Protein AF-A0A653D6P4-F1 (afdb_monomer_lite)

Foldseek 3Di:
DVVVVVVVVVVVVVVVVVVVVVVVVVVVVVVVVVVVVVVVVVVVVVVVVVVVVVVVVVVVVVVVVVVVVVVVVVVVVVVVVVVVVVVVVVVVVVVVVVVVVVVVVVVVVVVVVVVVVVVVVVVVCVVPVDPCPPDPPVPCQADPVPRDGPDPVPPPPPDDDDDDDDDDDDDDDDDDDPDDDDDDDDD

InterPro domains:
  IPR047335 RUN and FYVE domain-containing protein 1-3 [PTHR45956] (21-152)

Sequence (187 aa):
MLTQKVIYLYRESESNRVLTEQQKREVDMQAAQVEEQAVSIEGDLKVEREWRMSLQDTMQQDREKISKLQIEISQLKTVAQKYAQLQEDYYTMKDHCLEQDHTLEELGAQLRDSKLEISDLKEEINRNRPDGAWVKDNTALECKACNKDTTVVTAARFSAIPAQTTLYLCPPRQNQCECAIIVMFFC

pLDDT: mean 80.26, std 25.05, range [28.95, 98.81]

Organism: Callosobruchus maculatus (NCBI:txid64391)

Secondary structure (DSSP, 8-state):
-HHHHHHHHHHHHHHHHHHHHHHHHHHHHHHHHHHHHHHHHHHHHHHHHHHHHHHHHHHHHHHHHHHHHHHHHHHHHHHHHHHHHHHHHHHHHHHHHHHHHHHHHHHHHHHHHHHHHHHHHHHHHHHSS-------GGG--EETTTTEE--GGGS-------S-----PPP--SSS-----------

Radius of gyration: 66.08 Å; chains: 1; bounding box: 127×31×173 Å

Structure (mmCIF, N/CA/C/O backbone):
data_AF-A0A653D6P4-F1
#
_entry.id   AF-A0A653D6P4-F1
#
loop_
_atom_site.group_PDB
_atom_site.id
_atom_site.type_symbol
_atom_site.label_atom_id
_atom_site.label_alt_id
_atom_site.label_comp_id
_atom_site.label_asym_id
_atom_site.label_entity_id
_atom_site.label_seq_id
_atom_site.pdbx_PDB_ins_code
_atom_site.Cartn_x
_atom_site.Cartn_y
_atom_site.Cartn_z
_atom_site.occupancy
_atom_site.B_iso_or_equiv
_atom_site.auth_seq_id
_atom_site.auth_comp_id
_atom_site.auth_asym_id
_atom_site.auth_atom_id
_atom_site.pdbx_PDB_model_num
ATOM 1 N N . MET A 1 1 ? -50.589 -7.578 89.959 1.00 71.31 1 MET A N 1
ATOM 2 C CA . MET A 1 1 ? -49.238 -7.092 89.584 1.00 71.31 1 MET A CA 1
ATOM 3 C C . MET A 1 1 ? -48.586 -7.931 88.485 1.00 71.31 1 MET A C 1
ATOM 5 O O . MET A 1 1 ? -48.183 -7.352 87.487 1.00 71.31 1 MET A O 1
ATOM 9 N N . LEU A 1 2 ? -48.506 -9.262 88.612 1.00 80.00 2 LEU A N 1
ATOM 10 C CA . LEU A 1 2 ? -47.856 -10.127 87.608 1.00 80.00 2 LEU A CA 1
ATOM 11 C C . LEU A 1 2 ? -48.515 -10.077 86.216 1.00 80.00 2 LEU A C 1
ATOM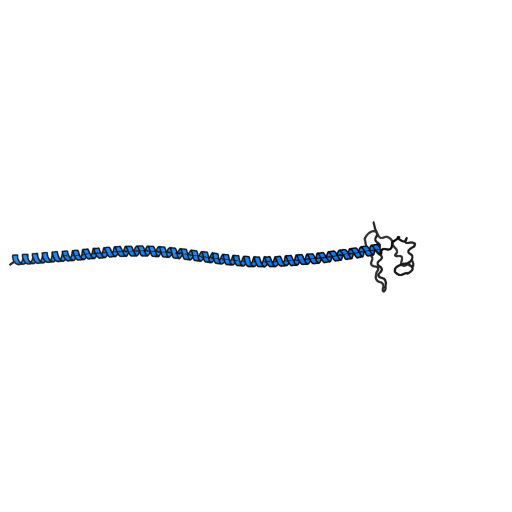 13 O O . LEU A 1 2 ? -47.820 -9.954 85.215 1.00 80.00 2 LEU A O 1
ATOM 17 N N . THR A 1 3 ? -49.847 -10.068 86.150 1.00 86.75 3 THR A N 1
ATOM 18 C CA . THR A 1 3 ? -50.612 -9.960 84.893 1.00 86.75 3 THR A CA 1
ATOM 19 C C . THR A 1 3 ? -50.333 -8.664 84.128 1.00 86.75 3 THR A C 1
ATOM 21 O O . THR A 1 3 ? -50.138 -8.693 82.918 1.00 86.75 3 THR A O 1
ATOM 24 N N . GLN A 1 4 ? -50.224 -7.532 84.829 1.00 90.81 4 GLN A N 1
ATOM 25 C CA . GLN A 1 4 ? -49.920 -6.236 84.215 1.00 90.81 4 GLN A CA 1
ATOM 26 C C . GLN A 1 4 ? -48.522 -6.214 83.575 1.00 90.81 4 GLN A C 1
ATOM 28 O O . GLN A 1 4 ? -48.345 -5.670 82.487 1.00 90.81 4 GLN A O 1
ATOM 33 N N . LYS A 1 5 ? -47.538 -6.839 84.236 1.00 93.50 5 LYS A N 1
ATOM 34 C CA . LYS A 1 5 ? -46.157 -6.927 83.744 1.00 93.50 5 LYS A CA 1
ATOM 35 C C . LYS A 1 5 ? -46.046 -7.815 82.502 1.00 93.50 5 LYS A C 1
ATOM 37 O O . LYS A 1 5 ? -45.337 -7.455 81.570 1.00 93.50 5 LYS A O 1
ATOM 42 N N . VAL A 1 6 ? -46.783 -8.926 82.459 1.00 95.00 6 VAL A N 1
ATOM 43 C CA . VAL A 1 6 ? -46.845 -9.810 81.280 1.00 95.00 6 VAL A CA 1
ATOM 44 C C . VAL A 1 6 ? -47.450 -9.087 80.073 1.00 95.00 6 VAL A C 1
ATOM 46 O O . VAL A 1 6 ? -46.897 -9.165 78.981 1.00 95.00 6 VAL A O 1
ATOM 49 N N . ILE A 1 7 ? -48.531 -8.324 80.266 1.00 94.94 7 ILE A N 1
ATOM 50 C CA . ILE A 1 7 ? -49.162 -7.541 79.188 1.00 94.94 7 ILE A CA 1
ATOM 51 C C . ILE A 1 7 ? -48.206 -6.475 78.634 1.00 94.94 7 ILE A C 1
ATOM 53 O O . ILE A 1 7 ? -48.143 -6.278 77.421 1.00 94.94 7 ILE A O 1
ATOM 57 N N . TYR A 1 8 ? -47.459 -5.796 79.509 1.00 94.56 8 TYR A N 1
ATOM 58 C CA . TYR A 1 8 ? -46.462 -4.806 79.099 1.00 94.56 8 TYR A CA 1
ATOM 59 C C . TYR A 1 8 ? -45.350 -5.437 78.249 1.00 94.56 8 TYR A C 1
ATOM 61 O O . TYR A 1 8 ? -45.121 -4.993 77.127 1.00 94.56 8 TYR A O 1
ATOM 69 N N . LEU A 1 9 ? -44.732 -6.519 78.739 1.00 96.19 9 LEU A N 1
ATOM 70 C CA . LEU A 1 9 ? -43.650 -7.211 78.029 1.00 96.19 9 LEU A CA 1
ATOM 71 C C . LEU A 1 9 ? -44.112 -7.778 76.681 1.00 96.19 9 LEU A C 1
ATOM 73 O O . LEU A 1 9 ? -43.371 -7.724 75.705 1.00 96.19 9 LEU A O 1
ATOM 77 N N . TYR A 1 10 ? -45.347 -8.281 76.605 1.00 94.75 10 TYR A N 1
ATOM 78 C CA . TYR A 1 10 ? -45.921 -8.745 75.344 1.00 94.75 10 TYR A CA 1
ATOM 79 C C . TYR A 1 10 ? -46.070 -7.602 74.329 1.00 94.75 10 TYR A C 1
ATOM 81 O O . TYR A 1 10 ? -45.672 -7.754 73.177 1.00 94.75 10 TYR A O 1
ATOM 89 N N . ARG A 1 11 ? -46.586 -6.435 74.745 1.00 95.50 11 ARG A N 1
ATOM 90 C CA . ARG A 1 11 ? -46.704 -5.261 73.858 1.00 95.50 11 ARG A CA 1
ATOM 91 C C . ARG A 1 11 ? -45.349 -4.742 73.387 1.00 95.50 11 ARG A C 1
ATOM 93 O O . ARG A 1 11 ? -45.216 -4.388 72.222 1.00 95.50 11 ARG A O 1
ATOM 100 N N . GLU A 1 12 ? -44.363 -4.700 74.276 1.00 96.00 12 GLU A N 1
ATOM 101 C CA . GLU A 1 12 ? -42.994 -4.303 73.939 1.00 96.00 12 GLU A CA 1
ATOM 102 C C . GLU A 1 12 ? -42.362 -5.283 72.941 1.00 96.00 12 GLU A C 1
ATOM 104 O O . GLU A 1 12 ? -41.802 -4.867 71.928 1.00 96.00 12 GLU A O 1
ATOM 109 N N . SER A 1 13 ? -42.534 -6.590 73.161 1.00 95.94 13 SER A N 1
ATOM 110 C CA . SER A 1 13 ? -42.063 -7.624 72.236 1.00 95.94 13 SER A CA 1
ATOM 111 C C . SER A 1 13 ? -42.734 -7.536 70.861 1.00 95.94 13 SER A C 1
ATOM 113 O O . SER A 1 13 ? -42.050 -7.684 69.850 1.00 95.94 13 SER A O 1
ATOM 115 N N . GLU A 1 14 ? -44.045 -7.292 70.805 1.00 96.81 14 GLU A N 1
ATOM 116 C CA . GLU A 1 14 ? -44.775 -7.094 69.546 1.00 96.81 14 GLU A CA 1
ATOM 117 C C . GLU A 1 14 ? -44.311 -5.824 68.817 1.00 96.81 14 GLU A C 1
ATOM 119 O O . GLU A 1 14 ? -44.080 -5.862 67.609 1.00 96.81 14 GLU A O 1
ATOM 124 N N . SER A 1 15 ? -44.085 -4.723 69.542 1.00 96.62 15 SER A N 1
ATOM 125 C CA . SER A 1 15 ? -43.538 -3.485 68.971 1.00 96.62 15 SER A CA 1
ATOM 126 C C . SER A 1 15 ? -42.141 -3.697 68.377 1.00 96.62 15 SER A C 1
ATOM 128 O O . SER A 1 15 ? -41.868 -3.248 67.264 1.00 96.62 15 SER A O 1
ATOM 130 N N . ASN A 1 16 ? -41.267 -4.420 69.084 1.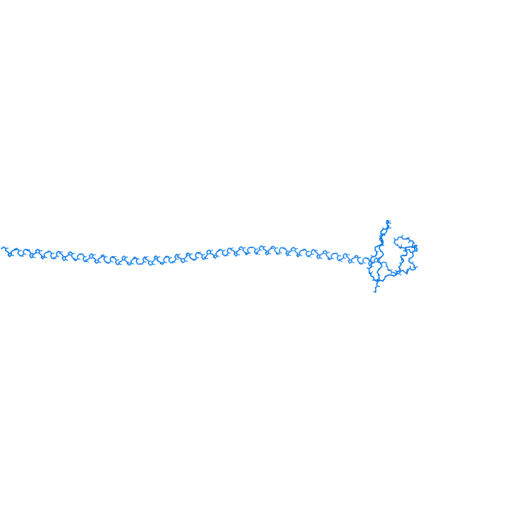00 96.75 16 ASN A N 1
ATOM 131 C CA . ASN A 1 16 ? -39.922 -4.744 68.601 1.00 96.75 16 ASN A CA 1
ATOM 132 C C . ASN A 1 16 ? -39.959 -5.659 67.369 1.00 96.75 16 ASN A C 1
ATOM 134 O O . ASN A 1 16 ? -39.161 -5.473 66.446 1.00 96.75 16 ASN A O 1
ATOM 138 N N . ARG A 1 17 ? -40.899 -6.616 67.317 1.00 96.75 17 ARG A N 1
ATOM 139 C CA . ARG A 1 17 ? -41.095 -7.478 66.143 1.00 96.75 17 ARG A CA 1
ATOM 140 C C . ARG A 1 17 ? -41.470 -6.653 64.914 1.00 96.75 17 ARG A C 1
ATOM 142 O O . ARG A 1 17 ? -40.826 -6.800 63.881 1.00 96.75 17 ARG A O 1
ATOM 149 N N . VAL A 1 18 ? -42.447 -5.751 65.040 1.00 97.00 18 VAL A N 1
ATOM 150 C CA . VAL A 1 18 ? -42.888 -4.884 63.932 1.00 97.00 18 VAL A CA 1
ATOM 151 C C . VAL A 1 18 ? -41.758 -3.972 63.447 1.00 97.00 18 VAL A C 1
ATOM 153 O O . VAL A 1 18 ? -41.550 -3.861 62.241 1.00 97.00 18 VAL A O 1
ATOM 156 N N . LEU A 1 19 ? -40.993 -3.365 64.361 1.00 97.25 19 LEU A N 1
ATOM 157 C CA . LEU A 1 19 ? -39.848 -2.524 63.995 1.00 97.25 19 LEU A CA 1
ATOM 158 C C . LEU A 1 19 ? -38.783 -3.321 63.227 1.00 97.25 19 LEU A C 1
ATOM 160 O O . LEU A 1 19 ? -38.296 -2.871 62.193 1.00 97.25 19 LEU A O 1
ATOM 164 N N . THR A 1 20 ? -38.465 -4.528 63.699 1.00 96.56 20 THR A N 1
ATOM 165 C CA . THR A 1 20 ? -37.492 -5.412 63.040 1.00 96.56 20 THR A CA 1
ATOM 166 C C . THR A 1 20 ? -37.982 -5.839 61.654 1.00 96.56 20 THR A C 1
ATOM 168 O O . THR A 1 20 ? -37.207 -5.871 60.702 1.00 96.56 20 THR A O 1
ATOM 171 N N . GLU A 1 21 ? -39.276 -6.138 61.506 1.00 97.00 21 GLU A N 1
ATOM 172 C CA . GLU A 1 21 ? -39.879 -6.469 60.211 1.00 97.00 21 GLU A CA 1
ATOM 173 C C . GLU A 1 21 ? -39.850 -5.288 59.232 1.00 97.00 21 GLU A C 1
ATOM 175 O O . GLU A 1 21 ? -39.624 -5.501 58.041 1.00 97.00 21 GLU A O 1
ATOM 180 N N . GLN A 1 22 ? -40.054 -4.055 59.705 1.00 97.12 22 GLN A N 1
ATOM 181 C CA . GLN A 1 22 ? -39.929 -2.850 58.878 1.00 97.12 22 GLN A CA 1
ATOM 182 C C . GLN A 1 22 ? -38.484 -2.630 58.425 1.00 97.12 22 GLN A C 1
ATOM 184 O O . GLN A 1 22 ? -38.242 -2.498 57.227 1.00 97.12 22 GLN A O 1
ATOM 189 N N . GLN A 1 23 ? -37.527 -2.690 59.352 1.00 97.56 23 GLN A N 1
ATOM 190 C CA . GLN A 1 23 ? -36.099 -2.572 59.039 1.00 97.56 23 GLN A CA 1
ATOM 191 C C . GLN A 1 23 ? -35.645 -3.647 58.050 1.00 97.56 23 GLN A C 1
ATOM 193 O O . GLN A 1 23 ? -34.912 -3.353 57.109 1.00 97.56 23 GLN A O 1
ATOM 198 N N . LYS A 1 24 ? -36.125 -4.886 58.212 1.00 98.00 24 LYS A N 1
ATOM 199 C CA . LYS A 1 24 ? -35.850 -5.966 57.262 1.00 98.00 24 LYS A CA 1
ATOM 200 C C . LYS A 1 24 ? -36.334 -5.606 55.854 1.00 98.00 24 LYS A C 1
ATOM 202 O O . LYS A 1 24 ? -35.573 -5.756 54.908 1.00 98.00 24 LYS A O 1
ATOM 207 N N . ARG A 1 25 ? -37.564 -5.098 55.709 1.00 97.75 25 ARG A N 1
ATOM 208 C CA . ARG A 1 25 ? -38.107 -4.702 54.395 1.00 97.75 25 ARG A CA 1
ATOM 209 C C . ARG A 1 25 ? -37.311 -3.568 53.754 1.00 97.75 25 ARG A C 1
ATOM 211 O O . ARG A 1 25 ? -37.120 -3.583 52.544 1.00 97.75 25 ARG A O 1
ATOM 218 N N . GLU A 1 26 ? -36.863 -2.596 54.545 1.00 97.62 26 GLU A N 1
ATOM 219 C CA . GLU A 1 26 ? -36.021 -1.502 54.051 1.00 97.62 26 GLU A CA 1
ATOM 220 C C . GLU A 1 26 ? -34.679 -2.022 53.530 1.00 97.62 26 GLU A C 1
ATOM 222 O O . GLU A 1 26 ? -34.264 -1.645 52.435 1.00 97.62 26 GLU A O 1
ATOM 227 N N . VAL A 1 27 ? -34.038 -2.928 54.272 1.00 98.06 27 VAL A N 1
ATOM 228 C CA . VAL A 1 27 ? -32.787 -3.570 53.848 1.00 98.06 27 VAL A CA 1
ATOM 229 C C . VAL A 1 27 ? -32.999 -4.426 52.600 1.00 98.06 27 VAL A C 1
ATOM 231 O O . VAL A 1 27 ? -32.205 -4.326 51.670 1.00 98.06 27 VAL A O 1
ATOM 234 N N . ASP A 1 28 ? -34.076 -5.212 52.535 1.00 98.06 28 ASP A N 1
ATOM 235 C CA . ASP A 1 28 ? -34.403 -6.037 51.364 1.00 98.06 28 ASP A CA 1
ATOM 236 C C . ASP A 1 28 ? -34.614 -5.159 50.111 1.00 98.06 28 ASP A C 1
ATOM 238 O O . ASP A 1 28 ? -34.135 -5.486 49.025 1.00 98.06 28 ASP A O 1
ATOM 242 N N . MET A 1 29 ? -35.274 -4.004 50.261 1.00 98.06 29 MET A N 1
ATOM 243 C CA . MET A 1 29 ? -35.475 -3.046 49.168 1.00 98.06 29 MET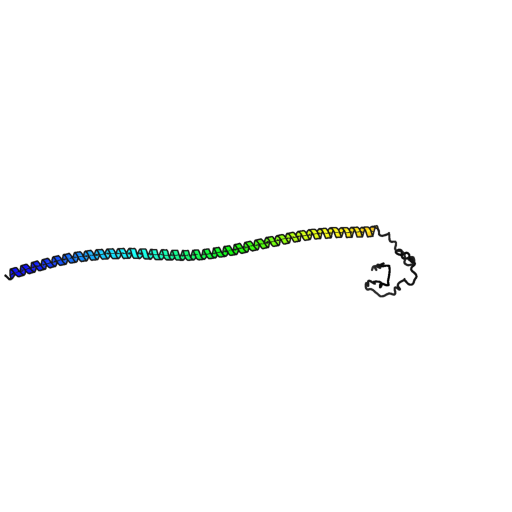 A CA 1
ATOM 244 C C . MET A 1 29 ? -34.160 -2.387 48.726 1.00 98.06 29 MET A C 1
ATOM 246 O O . MET A 1 29 ? -33.916 -2.250 47.528 1.00 98.06 29 MET A O 1
ATOM 250 N N . GLN A 1 30 ? -33.297 -2.008 49.673 1.00 98.25 30 GLN A N 1
ATOM 251 C CA . GLN A 1 30 ? -31.969 -1.468 49.363 1.00 98.25 30 GLN A CA 1
ATOM 252 C C . GLN A 1 30 ? -31.084 -2.508 48.668 1.00 98.25 30 GLN A C 1
ATOM 254 O O . GLN A 1 30 ? -30.392 -2.173 47.710 1.00 98.25 30 GLN A O 1
ATOM 259 N N . ALA A 1 31 ? -31.129 -3.767 49.111 1.00 98.19 31 ALA A N 1
ATOM 260 C CA . ALA A 1 31 ? -30.384 -4.859 48.495 1.00 98.19 31 ALA A CA 1
ATOM 261 C C . ALA A 1 31 ? -30.812 -5.070 47.037 1.00 98.19 31 ALA A C 1
ATOM 263 O O . ALA A 1 31 ? -29.953 -5.116 46.159 1.00 98.19 31 ALA A O 1
ATOM 264 N N . ALA A 1 32 ? -32.122 -5.095 46.770 1.00 98.31 32 ALA A N 1
ATOM 265 C CA . ALA A 1 32 ? -32.650 -5.212 45.412 1.00 98.31 32 ALA A CA 1
ATOM 266 C C . ALA A 1 32 ? -32.216 -4.040 44.512 1.00 98.31 32 ALA A C 1
ATOM 268 O O . ALA A 1 32 ? -31.818 -4.251 43.369 1.00 98.31 32 ALA A O 1
ATOM 269 N N . GLN A 1 33 ? -32.233 -2.809 45.034 1.00 98.38 33 GLN A N 1
ATOM 270 C CA . GLN A 1 33 ? -31.794 -1.630 44.284 1.00 98.38 33 GLN A CA 1
ATOM 271 C C . GLN A 1 33 ? -30.296 -1.683 43.945 1.00 98.38 33 GLN A C 1
ATOM 273 O O . GLN A 1 33 ? -29.898 -1.333 42.834 1.00 98.38 33 GLN A O 1
ATOM 278 N N . VAL A 1 34 ? -29.455 -2.106 44.893 1.00 98.44 34 VAL A N 1
ATOM 279 C CA . VAL A 1 34 ? -28.009 -2.246 44.664 1.00 98.44 34 VAL A CA 1
ATOM 280 C C . VAL A 1 34 ? -27.722 -3.364 43.662 1.00 98.44 34 VAL A C 1
ATOM 282 O O . VAL A 1 34 ? -26.853 -3.197 42.809 1.00 98.44 34 VAL A O 1
ATOM 285 N N . GLU A 1 35 ? -28.457 -4.475 43.724 1.00 98.44 35 GLU A N 1
ATOM 286 C CA . GLU A 1 35 ? -28.325 -5.579 42.769 1.00 98.44 35 GLU A CA 1
ATOM 287 C C . GLU A 1 35 ? -28.707 -5.145 41.346 1.00 98.44 35 GLU A C 1
ATOM 289 O O . GLU A 1 35 ? -27.957 -5.401 40.404 1.00 98.44 35 GLU A O 1
ATOM 294 N N . GLU A 1 36 ? -29.803 -4.401 41.182 1.00 98.44 36 GLU A N 1
ATOM 295 C CA . GLU A 1 36 ? -30.203 -3.845 39.883 1.00 98.44 36 GLU A CA 1
ATOM 296 C C . GLU A 1 36 ? -29.134 -2.899 39.311 1.00 98.44 36 GLU A C 1
ATOM 298 O O . GLU A 1 36 ? -28.769 -2.991 38.135 1.00 98.44 36 GLU A O 1
ATOM 303 N N . GLN A 1 37 ? -28.571 -2.026 40.151 1.00 98.56 37 GLN A N 1
ATOM 304 C CA . GLN A 1 37 ? -27.478 -1.138 39.748 1.00 98.56 37 GLN A CA 1
ATOM 305 C C . GLN A 1 37 ? -26.215 -1.914 39.364 1.00 98.56 37 GLN A C 1
ATOM 307 O O . GLN A 1 37 ? -25.572 -1.572 38.371 1.00 98.56 37 GLN A O 1
ATOM 312 N N . ALA A 1 38 ? -25.865 -2.960 40.117 1.00 98.56 38 ALA A N 1
ATOM 313 C CA . ALA A 1 38 ? -24.712 -3.801 39.818 1.00 98.56 38 ALA A CA 1
ATOM 314 C C . ALA A 1 38 ? -24.865 -4.479 38.450 1.00 98.56 38 ALA A C 1
ATOM 316 O O . ALA A 1 38 ? -23.962 -4.381 37.620 1.00 98.56 38 ALA A O 1
ATOM 317 N N . VAL A 1 39 ? -26.034 -5.065 38.172 1.00 98.56 39 VAL A N 1
ATOM 318 C CA . VAL A 1 39 ? -26.335 -5.695 36.876 1.00 98.56 39 VAL A CA 1
ATOM 319 C C . VAL A 1 39 ? -26.259 -4.680 35.732 1.00 98.56 39 VAL A C 1
ATOM 321 O O . VAL A 1 39 ? -25.690 -4.983 34.681 1.00 98.56 39 VAL A O 1
ATOM 324 N N . SER A 1 40 ? -26.778 -3.464 35.931 1.00 98.56 40 SER A N 1
ATOM 325 C CA . SER A 1 40 ? -26.682 -2.395 34.928 1.00 98.56 40 SER A CA 1
ATOM 326 C C . SER A 1 40 ? -25.225 -2.043 34.615 1.00 98.56 40 SER A C 1
ATOM 328 O O . SER A 1 40 ? -24.833 -2.010 33.448 1.00 98.56 40 SER A O 1
ATOM 330 N N . ILE A 1 41 ? -24.404 -1.826 35.647 1.00 98.50 41 ILE A N 1
ATOM 331 C CA . ILE A 1 41 ? -22.991 -1.450 35.489 1.00 98.50 41 ILE A CA 1
ATOM 332 C C . ILE A 1 41 ? -22.185 -2.587 34.845 1.00 98.50 41 ILE A C 1
ATOM 334 O O . ILE A 1 41 ? -21.318 -2.336 34.006 1.00 98.50 41 ILE A O 1
ATOM 338 N N . GLU A 1 42 ? -22.460 -3.841 35.203 1.00 98.56 42 GLU A N 1
ATOM 339 C CA . GLU A 1 42 ? -21.834 -5.008 34.573 1.00 98.56 42 GLU A CA 1
ATOM 340 C C . GLU A 1 42 ? -22.180 -5.111 33.081 1.00 98.56 42 GLU A C 1
ATOM 342 O O . GLU A 1 42 ? -21.307 -5.440 32.266 1.00 98.56 42 GLU A O 1
ATOM 347 N N . GLY A 1 43 ? -23.423 -4.784 32.715 1.00 98.62 43 GLY A N 1
ATOM 348 C CA . GLY A 1 43 ? -23.871 -4.684 31.327 1.00 98.62 43 GLY A CA 1
ATOM 349 C C . GLY A 1 43 ? -23.089 -3.632 30.541 1.00 98.62 43 GLY A C 1
ATOM 350 O O . GLY A 1 43 ? -22.492 -3.954 29.509 1.00 98.62 43 GLY A O 1
ATOM 351 N N . ASP A 1 44 ? -23.015 -2.408 31.064 1.00 98.62 44 ASP A N 1
ATOM 352 C CA . ASP A 1 44 ? -22.272 -1.308 30.438 1.00 98.62 44 ASP A CA 1
ATOM 353 C C . ASP A 1 44 ? -20.778 -1.643 30.296 1.00 98.62 44 ASP A C 1
ATOM 355 O O . ASP A 1 44 ? -20.170 -1.436 29.241 1.00 98.62 44 ASP A O 1
ATOM 359 N N . LEU A 1 45 ? -20.181 -2.251 31.327 1.00 98.69 45 LEU A N 1
ATOM 360 C CA . LEU A 1 45 ? -18.780 -2.672 31.307 1.00 98.69 45 LEU A CA 1
ATOM 361 C C . LEU A 1 45 ? -18.507 -3.728 30.227 1.00 98.69 45 LEU A C 1
ATOM 363 O O . LEU A 1 45 ? -17.420 -3.741 29.637 1.00 98.69 45 LEU A O 1
ATOM 367 N N . LYS A 1 46 ? -19.461 -4.627 29.970 1.00 98.69 46 LYS A N 1
ATOM 368 C CA . LYS A 1 46 ? -19.346 -5.634 28.911 1.00 98.69 46 LYS A CA 1
ATOM 369 C C . LYS A 1 46 ? -19.353 -4.983 27.528 1.00 98.69 46 LYS A C 1
ATOM 371 O O . LYS A 1 46 ? -18.450 -5.271 26.742 1.00 98.69 46 LYS A O 1
ATOM 376 N N . VAL A 1 47 ? -20.298 -4.080 27.265 1.00 98.69 47 VAL A N 1
ATOM 377 C CA . VAL A 1 47 ? -20.382 -3.344 25.991 1.00 98.69 47 VAL A CA 1
ATOM 378 C C . VAL A 1 47 ? -19.097 -2.554 25.741 1.00 98.69 47 VAL A C 1
ATOM 380 O O . VAL A 1 47 ? -18.492 -2.658 24.676 1.00 98.69 47 VAL A O 1
ATOM 383 N N . GLU A 1 48 ? -18.602 -1.853 26.759 1.00 98.69 48 GLU A N 1
ATOM 384 C CA . GLU A 1 48 ? -17.373 -1.066 26.654 1.00 98.69 48 GLU A CA 1
ATOM 385 C C . GLU A 1 48 ? -16.134 -1.940 26.373 1.00 98.69 48 GLU A C 1
ATOM 387 O O . GLU A 1 48 ? -15.213 -1.546 25.650 1.00 98.69 48 GLU A O 1
ATOM 392 N N . ARG A 1 49 ? -16.085 -3.164 26.918 1.00 98.75 49 ARG A N 1
ATOM 393 C CA . ARG A 1 49 ? -15.024 -4.134 26.595 1.00 98.75 49 ARG A CA 1
ATOM 394 C C . ARG A 1 49 ? -15.110 -4.602 25.147 1.00 98.75 49 ARG A C 1
ATOM 396 O O . ARG A 1 49 ? -14.074 -4.668 24.487 1.00 98.75 49 ARG A O 1
ATOM 403 N N . GLU A 1 50 ? -16.306 -4.906 24.658 1.00 98.75 50 GLU A N 1
ATOM 404 C CA . GLU A 1 50 ? -16.533 -5.309 23.266 1.00 98.75 50 GLU A CA 1
ATOM 405 C C . GLU A 1 50 ? -16.125 -4.197 22.291 1.00 98.75 50 GLU A C 1
ATOM 407 O O . GLU A 1 50 ? -15.386 -4.454 21.336 1.00 98.75 50 GLU A O 1
ATOM 412 N N . TRP A 1 51 ? -16.490 -2.946 22.582 1.00 98.81 51 TRP A N 1
ATOM 413 C CA . TRP A 1 51 ? -16.073 -1.784 21.795 1.00 98.81 51 TRP A CA 1
ATOM 414 C C . TRP A 1 51 ? -14.562 -1.582 21.802 1.00 98.81 51 TRP A C 1
ATOM 416 O O . TRP A 1 51 ? -13.966 -1.387 20.741 1.00 98.81 51 TRP A O 1
ATOM 426 N N . ARG A 1 52 ? -13.910 -1.700 22.965 1.00 98.75 52 ARG A N 1
ATOM 427 C CA . ARG A 1 52 ? -12.446 -1.607 23.053 1.00 98.75 52 ARG A CA 1
ATOM 428 C C . ARG A 1 52 ? -11.756 -2.673 22.203 1.00 98.75 52 ARG A C 1
ATOM 430 O O . ARG A 1 52 ? -10.790 -2.348 21.518 1.00 98.75 52 ARG A O 1
ATOM 437 N N . MET A 1 53 ? -12.237 -3.917 22.236 1.00 98.69 53 MET A N 1
ATOM 438 C CA . MET A 1 53 ? -11.674 -5.004 21.427 1.00 98.69 53 MET A CA 1
ATOM 439 C C . MET A 1 53 ? -11.856 -4.745 19.928 1.00 98.69 53 MET A C 1
ATOM 441 O O . MET A 1 53 ? -10.893 -4.859 19.175 1.00 98.69 53 MET A O 1
ATOM 445 N N . SER A 1 54 ? -13.055 -4.334 19.502 1.00 98.69 54 SER A N 1
ATOM 446 C CA . SER A 1 54 ? -13.334 -4.017 18.094 1.00 98.69 54 SER A CA 1
ATOM 447 C C . SER A 1 54 ? -12.482 -2.849 17.580 1.00 98.69 54 SER A C 1
ATOM 449 O O . SER A 1 54 ? -11.926 -2.909 16.479 1.00 98.69 54 SER A O 1
ATOM 451 N N . LEU A 1 55 ? -12.310 -1.807 18.399 1.00 98.75 55 LEU A N 1
ATOM 452 C CA . LEU A 1 55 ? -11.449 -0.676 18.070 1.00 98.75 55 LEU A CA 1
ATOM 453 C C . LEU A 1 55 ? -9.978 -1.100 17.965 1.00 98.75 55 LEU A C 1
ATOM 455 O O . LEU A 1 55 ? -9.296 -0.705 17.022 1.00 98.75 55 LEU A O 1
ATOM 459 N N . GLN A 1 56 ? -9.486 -1.914 18.904 1.00 98.75 56 GLN A N 1
ATOM 460 C CA . GLN A 1 56 ? -8.110 -2.416 18.874 1.00 98.75 56 GLN A CA 1
ATOM 461 C C . GLN A 1 56 ? -7.833 -3.284 17.642 1.00 98.75 56 GLN A C 1
ATOM 463 O O . GLN A 1 56 ? -6.782 -3.118 17.022 1.00 98.75 56 GLN A O 1
ATOM 468 N N . ASP A 1 57 ? -8.771 -4.153 17.261 1.00 98.81 57 ASP A N 1
ATOM 469 C CA . ASP A 1 57 ? -8.668 -4.967 16.046 1.00 98.81 57 ASP A CA 1
ATOM 470 C C . ASP A 1 57 ? -8.613 -4.085 14.789 1.00 98.81 57 ASP A C 1
ATOM 472 O O . ASP A 1 57 ? -7.701 -4.205 13.970 1.00 98.81 57 ASP A O 1
ATOM 476 N N . THR A 1 58 ? -9.501 -3.091 14.695 1.00 98.69 58 THR A N 1
ATOM 477 C CA . THR A 1 58 ? -9.503 -2.132 13.576 1.00 98.69 58 THR A CA 1
ATOM 478 C C . THR A 1 58 ? -8.184 -1.356 13.495 1.00 98.69 58 THR A C 1
ATOM 480 O O . THR A 1 58 ? -7.582 -1.252 12.426 1.00 98.69 58 THR A O 1
ATOM 483 N N . MET A 1 59 ? -7.672 -0.867 14.631 1.00 98.69 59 MET A N 1
ATOM 484 C CA . MET A 1 59 ? -6.381 -0.171 14.686 1.00 98.69 59 MET A CA 1
ATOM 485 C C . MET A 1 59 ? -5.216 -1.062 14.240 1.00 98.69 59 MET A C 1
ATOM 487 O O . MET A 1 59 ? -4.279 -0.575 13.604 1.00 98.69 59 MET A O 1
ATOM 491 N N . GLN A 1 60 ? -5.244 -2.349 14.587 1.00 98.69 60 GLN A N 1
ATOM 492 C CA . GLN A 1 60 ? -4.221 -3.303 14.171 1.00 98.69 60 GLN A CA 1
ATOM 493 C C . GLN A 1 60 ? -4.273 -3.538 12.656 1.00 98.69 60 GLN A C 1
ATOM 495 O O . GLN A 1 60 ? -3.246 -3.420 11.983 1.00 98.69 60 GLN A O 1
ATOM 500 N N . GLN A 1 61 ? -5.466 -3.766 12.106 1.00 98.75 61 GLN A N 1
ATOM 501 C CA . GLN A 1 61 ? -5.664 -3.923 10.664 1.00 98.75 61 GLN A CA 1
ATOM 502 C C . GLN A 1 61 ? -5.208 -2.684 9.888 1.00 98.75 61 GLN A C 1
ATOM 504 O O . GLN A 1 61 ? -4.564 -2.801 8.843 1.00 98.75 61 GLN A O 1
ATOM 509 N N . ASP A 1 62 ? -5.496 -1.487 10.394 1.00 98.75 62 ASP A N 1
ATOM 510 C CA . ASP A 1 62 ? -5.084 -0.248 9.739 1.00 98.75 62 ASP A CA 1
ATOM 511 C C . ASP A 1 62 ? -3.567 -0.037 9.799 1.00 98.75 62 ASP A C 1
ATOM 513 O O . ASP A 1 62 ? -2.975 0.380 8.802 1.00 98.75 62 ASP A O 1
ATOM 517 N N . ARG A 1 63 ? -2.896 -0.410 10.898 1.00 98.81 63 ARG A N 1
ATOM 518 C CA . ARG A 1 63 ? -1.420 -0.422 10.958 1.00 98.81 63 ARG A CA 1
ATOM 519 C C . ARG A 1 63 ? -0.814 -1.352 9.912 1.00 98.81 63 ARG A C 1
ATOM 521 O O . ARG A 1 63 ? 0.152 -0.977 9.245 1.00 98.81 63 ARG A O 1
ATOM 528 N N . GLU A 1 64 ? -1.382 -2.540 9.742 1.00 98.75 64 GLU A N 1
ATOM 529 C CA . GLU A 1 64 ? -0.930 -3.497 8.730 1.00 98.75 64 GLU A CA 1
ATOM 530 C C . GLU A 1 64 ? -1.153 -2.970 7.308 1.00 98.75 64 GLU A C 1
ATOM 532 O O . GLU A 1 64 ? -0.259 -3.085 6.465 1.00 98.75 64 GLU A O 1
ATOM 537 N N . LYS A 1 65 ? -2.303 -2.337 7.034 1.00 98.75 65 LYS A N 1
ATOM 538 C CA . LYS A 1 65 ? -2.565 -1.668 5.747 1.00 98.75 65 LYS A CA 1
ATOM 539 C C . LYS A 1 65 ? -1.567 -0.542 5.486 1.00 98.75 65 LYS A C 1
ATOM 541 O O . LYS A 1 65 ? -1.020 -0.474 4.389 1.00 98.75 65 LYS A O 1
ATOM 546 N N . ILE A 1 66 ? -1.289 0.305 6.479 1.00 98.75 66 ILE A N 1
ATOM 547 C CA . ILE A 1 66 ? -0.297 1.385 6.361 1.00 98.75 66 ILE A CA 1
ATOM 548 C C . ILE A 1 66 ? 1.078 0.807 6.017 1.00 98.75 66 ILE A C 1
ATOM 550 O O . ILE A 1 66 ? 1.728 1.301 5.098 1.00 98.75 66 ILE A O 1
ATOM 554 N N . SER A 1 67 ? 1.502 -0.260 6.699 1.00 98.75 67 SER A N 1
ATOM 555 C CA . SER A 1 67 ? 2.780 -0.921 6.416 1.00 98.75 67 SER A CA 1
ATOM 556 C C . SER A 1 67 ? 2.845 -1.462 4.982 1.00 98.75 67 SER A C 1
ATOM 558 O O . SER A 1 67 ? 3.830 -1.222 4.282 1.00 98.75 67 SER A O 1
ATOM 560 N N . LYS A 1 68 ? 1.778 -2.115 4.502 1.00 98.75 68 LYS A N 1
ATOM 561 C CA . LYS A 1 68 ? 1.687 -2.600 3.113 1.00 98.75 68 LYS A CA 1
ATOM 562 C C . LYS A 1 68 ? 1.778 -1.457 2.102 1.00 98.75 68 LYS A C 1
ATOM 564 O O . LYS A 1 68 ? 2.612 -1.509 1.203 1.00 98.75 68 LYS A O 1
ATOM 569 N N . LEU A 1 69 ? 1.003 -0.391 2.297 1.00 98.75 69 LEU A N 1
ATOM 570 C CA . LEU A 1 69 ? 1.023 0.780 1.416 1.00 98.75 69 LEU A CA 1
ATOM 571 C C . LEU A 1 69 ? 2.397 1.465 1.396 1.00 98.75 69 LEU A C 1
ATOM 573 O O . LEU A 1 69 ? 2.854 1.906 0.345 1.00 98.75 69 LEU A O 1
ATOM 577 N N . GLN A 1 70 ? 3.098 1.529 2.531 1.00 98.81 70 GLN A N 1
ATOM 578 C CA . GLN A 1 70 ? 4.465 2.060 2.587 1.00 98.81 70 GLN A CA 1
ATOM 579 C C . GLN A 1 70 ? 5.445 1.217 1.761 1.00 98.81 70 GLN A C 1
ATOM 581 O O . GLN A 1 70 ? 6.291 1.778 1.057 1.00 98.81 70 GLN A O 1
ATOM 586 N N . ILE A 1 71 ? 5.313 -0.112 1.807 1.00 98.75 71 ILE A N 1
ATOM 587 C CA . ILE A 1 71 ? 6.108 -1.021 0.975 1.00 98.75 71 ILE A CA 1
ATOM 588 C C . ILE A 1 71 ? 5.792 -0.792 -0.507 1.00 98.75 71 ILE A C 1
ATOM 590 O O . ILE A 1 71 ? 6.720 -0.590 -1.291 1.00 98.75 71 ILE A O 1
ATOM 594 N N . GLU A 1 72 ? 4.517 -0.740 -0.895 1.00 98.69 72 GLU A N 1
ATOM 595 C CA . GLU A 1 72 ? 4.103 -0.500 -2.287 1.00 98.69 72 GLU A CA 1
ATOM 596 C C . GLU A 1 72 ? 4.630 0.840 -2.822 1.00 98.69 72 GLU A C 1
ATOM 598 O O . GLU A 1 72 ? 5.203 0.899 -3.912 1.00 98.69 72 GLU A O 1
ATOM 603 N N . ILE A 1 73 ? 4.541 1.912 -2.027 1.00 98.75 73 ILE A N 1
ATOM 604 C CA . ILE A 1 73 ? 5.113 3.221 -2.376 1.00 98.75 73 ILE A CA 1
ATOM 605 C C . ILE A 1 73 ? 6.625 3.117 -2.600 1.00 98.75 73 ILE A C 1
ATOM 607 O O . ILE A 1 73 ? 7.151 3.717 -3.542 1.00 98.75 73 ILE A O 1
ATOM 611 N N . SER A 1 74 ? 7.345 2.374 -1.754 1.00 98.62 74 SER A N 1
ATOM 612 C CA . SER A 1 74 ? 8.790 2.188 -1.930 1.00 98.62 74 SER A CA 1
ATOM 613 C C . SER A 1 74 ? 9.117 1.449 -3.234 1.00 98.62 74 SER A C 1
ATOM 615 O O . SER A 1 74 ? 10.003 1.877 -3.974 1.00 98.62 74 SER A O 1
ATOM 617 N N . GLN A 1 75 ? 8.340 0.418 -3.575 1.00 98.62 75 GLN A N 1
ATOM 618 C CA . GLN A 1 75 ? 8.505 -0.350 -4.809 1.00 98.62 75 GLN A CA 1
ATOM 619 C C . GLN A 1 75 ? 8.230 0.507 -6.047 1.00 98.62 75 GLN A C 1
ATOM 621 O O . GLN A 1 75 ? 9.027 0.499 -6.986 1.00 98.62 75 GLN A O 1
ATOM 626 N N . LEU A 1 76 ? 7.154 1.300 -6.033 1.00 98.69 76 LEU A N 1
ATOM 627 C CA . LEU A 1 76 ? 6.827 2.226 -7.120 1.00 98.69 76 LEU A CA 1
ATOM 628 C C . LEU A 1 76 ? 7.934 3.260 -7.343 1.00 98.69 76 LEU A C 1
ATOM 630 O O . LEU A 1 76 ? 8.298 3.523 -8.488 1.00 98.69 76 LEU A O 1
ATOM 634 N N . LYS A 1 77 ? 8.529 3.795 -6.270 1.00 98.69 77 LYS A N 1
ATOM 635 C CA . LYS A 1 77 ? 9.689 4.698 -6.376 1.00 98.69 77 LYS A CA 1
ATOM 636 C C . LYS A 1 77 ? 10.883 4.014 -7.040 1.00 98.69 77 LYS A C 1
ATOM 638 O O . LYS A 1 77 ? 11.498 4.599 -7.928 1.00 98.69 77 LYS A O 1
ATOM 643 N N . THR A 1 78 ? 11.188 2.773 -6.660 1.00 98.56 78 THR A N 1
ATOM 644 C CA . THR A 1 78 ? 12.263 1.998 -7.297 1.00 98.56 78 THR A CA 1
ATOM 645 C C . THR A 1 78 ? 11.990 1.757 -8.782 1.00 98.56 78 THR A C 1
ATOM 647 O O . THR A 1 78 ? 12.902 1.884 -9.598 1.00 98.56 78 THR A O 1
ATOM 650 N N . VAL A 1 79 ? 10.752 1.425 -9.157 1.00 98.62 79 VAL A N 1
ATOM 651 C CA . VAL A 1 79 ? 10.372 1.231 -10.566 1.00 98.62 79 VAL A CA 1
ATOM 652 C C . VAL A 1 79 ? 10.497 2.536 -11.351 1.00 98.62 79 VAL A C 1
ATOM 654 O O . VAL A 1 79 ? 11.082 2.529 -12.430 1.00 98.62 79 VAL A O 1
ATOM 657 N N . ALA A 1 80 ? 10.025 3.656 -10.800 1.00 98.62 80 ALA A N 1
ATOM 658 C CA . ALA A 1 80 ? 10.145 4.966 -11.436 1.00 98.62 80 ALA A CA 1
ATOM 659 C C . ALA A 1 80 ? 11.612 5.349 -11.692 1.00 98.62 80 ALA A C 1
ATOM 661 O O . ALA A 1 80 ? 11.944 5.830 -12.772 1.00 98.62 80 ALA A O 1
ATOM 662 N N . GLN A 1 81 ? 12.505 5.070 -10.738 1.00 98.69 81 GLN A N 1
ATOM 663 C CA . GLN A 1 81 ? 13.937 5.318 -10.905 1.00 98.69 81 GLN A CA 1
ATOM 664 C C . GLN A 1 81 ? 14.555 4.437 -12.002 1.00 98.69 81 GLN A C 1
ATOM 666 O O . GLN A 1 81 ? 15.312 4.933 -12.831 1.00 98.69 81 GLN A O 1
ATOM 671 N N . LYS A 1 82 ? 14.201 3.145 -12.050 1.00 98.56 82 LYS A N 1
ATOM 672 C CA . LYS A 1 82 ? 14.651 2.239 -13.122 1.00 98.56 82 LYS A CA 1
ATOM 673 C C . LYS A 1 82 ? 14.151 2.682 -14.495 1.00 98.56 82 LYS A C 1
ATOM 675 O O . LYS A 1 82 ? 14.892 2.593 -15.465 1.00 98.56 82 LYS A O 1
ATOM 680 N N . TYR A 1 83 ? 12.909 3.153 -14.570 1.00 98.62 83 TYR A N 1
ATOM 681 C CA . TYR A 1 83 ? 12.336 3.673 -15.806 1.00 98.62 83 TYR A CA 1
ATOM 682 C C . TYR A 1 83 ? 13.075 4.927 -16.286 1.00 98.62 83 TYR A C 1
ATOM 684 O O . TYR A 1 83 ? 13.411 5.014 -17.462 1.00 98.62 83 TYR A O 1
ATOM 692 N N . ALA A 1 84 ? 13.383 5.859 -15.378 1.00 98.62 84 ALA A N 1
ATOM 693 C CA . ALA A 1 84 ? 14.156 7.054 -15.707 1.00 98.62 84 ALA A CA 1
ATOM 694 C C . ALA A 1 84 ? 15.557 6.705 -16.241 1.00 98.62 84 ALA A C 1
ATOM 696 O O . ALA A 1 84 ? 15.953 7.241 -17.272 1.00 98.62 84 ALA A O 1
ATOM 697 N N . GLN A 1 85 ? 16.256 5.759 -15.601 1.00 98.62 85 GLN A N 1
ATOM 698 C CA . GLN A 1 85 ? 17.560 5.287 -16.083 1.00 98.62 85 GLN A CA 1
ATOM 699 C C . GLN A 1 85 ? 17.454 4.671 -17.480 1.00 98.62 85 GLN A C 1
ATOM 701 O O . GLN A 1 85 ? 18.208 5.018 -18.379 1.00 98.62 85 GLN A O 1
ATOM 706 N N . LEU A 1 86 ? 16.474 3.789 -17.687 1.00 98.69 86 LEU A N 1
ATOM 707 C CA . LEU A 1 86 ? 16.278 3.141 -18.980 1.00 98.69 86 LEU A CA 1
ATOM 708 C C . LEU A 1 86 ? 15.963 4.154 -20.091 1.00 98.69 86 LEU A C 1
ATOM 710 O O . LEU A 1 86 ? 16.368 3.972 -21.237 1.00 98.69 86 LEU A O 1
ATOM 714 N N . GLN A 1 87 ? 15.231 5.218 -19.761 1.00 98.69 87 GLN A N 1
ATOM 715 C CA . GLN A 1 87 ? 14.928 6.296 -20.693 1.00 98.69 87 GLN A CA 1
ATOM 716 C C . GLN A 1 87 ? 16.187 7.091 -21.073 1.00 98.69 87 GLN A C 1
ATOM 718 O O . GLN A 1 87 ? 16.362 7.407 -22.249 1.00 98.69 87 GLN A O 1
ATOM 723 N N . GLU A 1 88 ? 17.066 7.386 -20.114 1.00 98.62 88 GLU A N 1
ATOM 724 C CA . GLU A 1 88 ? 18.369 8.016 -20.369 1.00 98.62 88 GLU A CA 1
ATOM 725 C C . GLU A 1 88 ? 19.251 7.140 -21.271 1.00 98.62 88 GLU A C 1
ATOM 727 O O . GLU A 1 88 ? 19.764 7.616 -22.290 1.00 98.62 88 GLU A O 1
ATOM 732 N N . ASP A 1 89 ? 19.353 5.847 -20.956 1.00 98.50 89 ASP A N 1
ATOM 733 C CA . ASP A 1 89 ? 20.118 4.882 -21.749 1.00 98.50 89 ASP A CA 1
ATOM 734 C C . ASP A 1 89 ? 19.587 4.818 -23.191 1.00 98.50 89 ASP A C 1
ATOM 736 O O . ASP A 1 89 ? 20.360 4.833 -24.150 1.00 98.50 89 ASP A O 1
ATOM 740 N N . TYR A 1 90 ? 18.261 4.805 -23.362 1.00 98.56 90 TYR A N 1
ATOM 741 C CA . TYR A 1 90 ? 17.623 4.801 -24.678 1.00 98.56 90 TYR A CA 1
ATOM 742 C C . TYR A 1 90 ? 17.991 6.032 -25.514 1.00 98.56 90 TYR A C 1
ATOM 744 O O . TYR A 1 90 ? 18.345 5.882 -26.684 1.00 98.56 90 TYR A O 1
ATOM 752 N N . TYR A 1 91 ? 17.917 7.240 -24.944 1.00 98.62 91 TYR A N 1
ATOM 753 C CA . TYR A 1 91 ? 18.274 8.456 -25.683 1.00 98.62 91 TYR A CA 1
ATOM 754 C C . TYR A 1 91 ? 19.760 8.498 -26.023 1.00 98.62 91 TYR A C 1
ATOM 756 O O . TYR A 1 91 ? 20.102 8.807 -27.159 1.00 98.62 91 TYR A O 1
ATOM 764 N N . THR A 1 92 ? 20.621 8.082 -25.095 1.00 98.62 92 THR A N 1
ATOM 765 C CA . THR A 1 92 ? 22.067 7.997 -25.334 1.00 98.62 92 THR A CA 1
ATOM 766 C C . THR A 1 92 ? 22.381 7.056 -26.499 1.00 98.62 92 THR A C 1
ATOM 768 O O . THR A 1 92 ? 23.123 7.406 -27.414 1.00 98.62 92 THR A O 1
ATOM 771 N N . MET A 1 93 ? 21.781 5.861 -26.511 1.00 98.38 93 MET A N 1
ATOM 772 C CA . MET A 1 93 ? 21.972 4.912 -27.611 1.00 98.38 93 MET A CA 1
ATOM 773 C C . MET A 1 93 ? 21.404 5.437 -28.929 1.00 98.38 93 MET A C 1
ATOM 775 O O . MET A 1 93 ? 22.011 5.240 -29.979 1.00 98.38 93 MET A O 1
ATOM 779 N N . LYS A 1 94 ? 20.255 6.118 -28.888 1.00 98.56 94 LYS A N 1
ATOM 780 C CA . LYS A 1 94 ? 19.660 6.734 -30.075 1.00 98.56 94 LYS A CA 1
ATOM 781 C C . LYS A 1 94 ? 20.589 7.789 -30.680 1.00 98.56 94 LYS A C 1
ATOM 783 O O . LYS A 1 94 ? 20.755 7.796 -31.897 1.00 98.56 94 LYS A O 1
ATOM 788 N N . ASP A 1 95 ? 21.185 8.642 -29.854 1.00 98.62 95 ASP A N 1
ATOM 789 C CA . ASP A 1 95 ? 22.111 9.677 -30.313 1.00 98.62 95 ASP A CA 1
ATOM 790 C C . ASP A 1 95 ? 23.364 9.046 -30.939 1.00 98.62 95 ASP A C 1
ATOM 792 O O . ASP A 1 95 ? 23.731 9.408 -32.055 1.00 98.62 95 ASP A O 1
ATOM 796 N N . HIS A 1 96 ? 23.932 8.006 -30.315 1.00 98.50 96 HIS A N 1
ATOM 797 C CA . HIS A 1 96 ? 25.041 7.247 -30.910 1.00 98.50 96 HIS A CA 1
ATOM 798 C C . HIS A 1 96 ? 24.678 6.625 -32.267 1.00 98.50 96 HIS A C 1
ATOM 800 O O . HIS A 1 96 ? 25.498 6.636 -33.183 1.00 98.50 96 HIS A O 1
ATOM 806 N N . CYS A 1 97 ? 23.466 6.081 -32.424 1.00 98.44 97 CYS A N 1
ATOM 807 C CA . CYS A 1 97 ? 23.019 5.555 -33.716 1.00 98.44 97 CYS A CA 1
ATOM 808 C C . CYS A 1 97 ? 22.949 6.656 -34.783 1.00 98.44 97 CYS A C 1
ATOM 810 O O . CYS A 1 97 ? 23.395 6.435 -35.905 1.00 98.44 97 CYS A O 1
ATOM 812 N N . LEU A 1 98 ? 22.448 7.846 -34.438 1.00 98.50 98 LEU A N 1
ATOM 813 C CA . LEU A 1 98 ? 22.388 8.976 -35.372 1.00 98.50 98 LEU A CA 1
ATOM 814 C C . LEU A 1 98 ? 23.787 9.455 -35.787 1.00 98.50 98 LEU A C 1
ATOM 816 O O . LEU A 1 98 ? 24.018 9.731 -36.964 1.00 98.50 98 LEU A O 1
ATOM 820 N N . GLU A 1 99 ? 24.729 9.524 -34.847 1.00 98.50 99 GLU A N 1
ATOM 821 C CA . GLU A 1 99 ? 26.127 9.865 -35.139 1.00 98.50 99 GLU A CA 1
ATOM 822 C C . GLU A 1 99 ? 26.793 8.828 -36.055 1.00 98.50 99 GLU A C 1
ATOM 824 O O . GLU A 1 99 ? 27.523 9.181 -36.987 1.00 98.50 99 GLU A O 1
ATOM 829 N N . GLN A 1 100 ? 26.523 7.541 -35.820 1.00 98.38 100 GLN A N 1
ATOM 830 C CA . GLN A 1 100 ? 27.017 6.454 -36.664 1.00 98.38 100 GLN A CA 1
ATOM 831 C C . GLN A 1 100 ? 26.437 6.525 -38.078 1.00 98.38 100 GLN 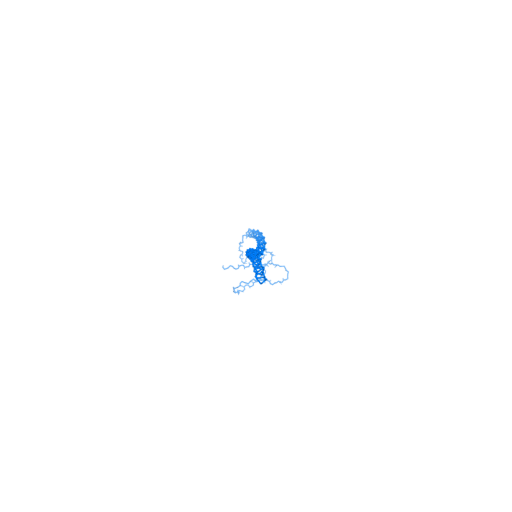A C 1
ATOM 833 O O . GLN A 1 100 ? 27.196 6.399 -39.040 1.00 98.38 100 GLN A O 1
ATOM 838 N N . ASP A 1 101 ? 25.135 6.775 -38.218 1.00 98.50 101 ASP A N 1
ATOM 839 C CA . ASP A 1 101 ? 24.484 6.936 -39.522 1.00 98.50 101 ASP A CA 1
ATOM 840 C C . ASP A 1 101 ? 25.090 8.111 -40.302 1.00 98.50 101 ASP A C 1
ATOM 842 O O . ASP A 1 101 ? 25.415 7.970 -41.484 1.00 98.50 101 ASP A O 1
ATOM 846 N N . HIS A 1 102 ? 25.331 9.242 -39.631 1.00 98.31 102 HIS A N 1
ATOM 847 C CA . HIS A 1 102 ? 25.973 10.396 -40.256 1.00 98.31 102 HIS A CA 1
ATOM 848 C C . HIS A 1 102 ? 27.411 10.085 -40.695 1.00 98.31 102 HIS A C 1
ATOM 850 O O . HIS A 1 102 ? 27.793 10.373 -41.830 1.00 98.31 102 HIS A O 1
ATOM 856 N N . THR A 1 103 ? 28.186 9.413 -39.838 1.00 98.38 103 THR A N 1
ATOM 857 C CA . THR A 1 103 ? 29.556 8.983 -40.162 1.00 98.38 103 THR A CA 1
ATOM 858 C C . THR A 1 103 ? 29.577 8.052 -41.380 1.00 98.38 103 THR A C 1
ATOM 860 O O . THR A 1 103 ? 30.438 8.171 -42.253 1.00 98.38 103 THR A O 1
ATOM 863 N N . LEU A 1 104 ? 28.623 7.120 -41.470 1.00 98.69 104 LEU A N 1
ATOM 864 C CA . LEU A 1 104 ? 28.502 6.214 -42.614 1.00 98.69 104 LEU A CA 1
ATOM 865 C C . LEU A 1 104 ? 28.161 6.959 -43.909 1.00 98.69 104 LEU A C 1
ATOM 867 O O . LEU A 1 104 ? 28.699 6.611 -44.963 1.00 98.69 104 LEU A O 1
ATOM 871 N N . GLU A 1 105 ? 27.307 7.981 -43.844 1.00 98.50 105 GLU A N 1
ATOM 872 C CA . GLU A 1 105 ? 26.980 8.828 -44.994 1.00 98.50 105 GLU A CA 1
ATOM 873 C C . GLU A 1 105 ? 28.212 9.593 -45.503 1.00 98.50 105 GLU A C 1
ATOM 875 O O . GLU A 1 105 ? 28.502 9.572 -46.704 1.00 98.50 105 GLU A O 1
ATOM 880 N N . GLU A 1 106 ? 28.985 10.198 -44.597 1.00 98.38 106 GLU A N 1
ATOM 881 C CA . GLU A 1 106 ? 30.221 10.911 -44.938 1.00 98.38 106 GLU A CA 1
ATOM 882 C C . GLU A 1 106 ? 31.260 9.987 -45.579 1.00 98.38 106 GLU A C 1
ATOM 884 O O . GLU A 1 106 ? 31.817 10.306 -46.635 1.00 98.38 106 GLU A O 1
ATOM 889 N N . LEU A 1 107 ? 31.494 8.811 -44.986 1.00 98.44 107 LEU A N 1
ATOM 890 C CA . LEU A 1 107 ? 32.403 7.811 -45.549 1.00 98.44 107 LEU A CA 1
ATOM 891 C C . LEU A 1 107 ? 31.912 7.313 -46.914 1.00 98.44 107 LEU A C 1
ATOM 893 O O . LEU A 1 107 ? 32.714 7.131 -47.832 1.00 98.44 107 LEU A O 1
ATOM 897 N N . GLY A 1 108 ? 30.600 7.131 -47.080 1.00 98.19 108 GLY A N 1
ATOM 898 C CA . GLY A 1 108 ? 29.989 6.775 -48.359 1.00 98.19 108 GLY A CA 1
ATOM 899 C C . GLY A 1 108 ? 30.238 7.825 -49.445 1.00 98.19 108 GLY A C 1
ATOM 900 O O . GLY A 1 108 ? 30.587 7.468 -50.576 1.00 98.19 108 GLY A O 1
ATOM 901 N N . ALA A 1 109 ? 30.120 9.112 -49.107 1.00 97.94 109 ALA A N 1
ATOM 902 C CA . ALA A 1 109 ? 30.424 10.215 -50.017 1.00 97.94 109 ALA A CA 1
ATOM 903 C C . ALA A 1 109 ? 31.914 10.252 -50.396 1.00 97.94 109 ALA A C 1
ATOM 905 O O . ALA A 1 109 ? 32.239 10.282 -51.583 1.00 97.94 109 ALA A O 1
ATOM 906 N N . GLN A 1 110 ? 32.816 10.145 -49.415 1.00 98.12 110 GLN A N 1
ATOM 907 C CA . GLN A 1 110 ? 34.265 10.116 -49.658 1.00 98.12 110 GLN A CA 1
ATOM 908 C C . GLN A 1 110 ? 34.677 8.940 -50.557 1.00 98.12 110 GLN A C 1
ATOM 910 O O . GLN A 1 110 ? 35.467 9.105 -51.489 1.00 98.12 110 GLN A O 1
ATOM 915 N N . LEU A 1 111 ? 34.113 7.749 -50.323 1.00 98.31 111 LEU A N 1
ATOM 916 C CA . LEU A 1 111 ? 34.371 6.563 -51.144 1.00 98.31 111 LEU A CA 1
ATOM 917 C C . LEU A 1 111 ? 33.861 6.727 -52.579 1.00 98.31 111 LEU A C 1
ATOM 919 O O . LEU A 1 111 ? 34.533 6.296 -53.520 1.00 98.31 111 LEU A O 1
ATOM 923 N N . ARG A 1 112 ? 32.686 7.341 -52.763 1.00 97.88 112 ARG A N 1
ATOM 924 C CA . ARG A 1 112 ? 32.149 7.662 -54.093 1.00 97.88 112 ARG A CA 1
ATOM 925 C C . ARG A 1 112 ? 33.099 8.588 -54.848 1.00 97.88 112 ARG A C 1
ATOM 927 O O . ARG A 1 112 ? 33.428 8.293 -55.996 1.00 97.88 112 ARG A O 1
ATOM 934 N N . ASP A 1 113 ? 33.530 9.667 -54.206 1.00 97.75 113 ASP A N 1
ATOM 935 C CA . ASP A 1 113 ? 34.356 10.695 -54.836 1.00 97.75 113 ASP A CA 1
ATOM 936 C C . ASP A 1 113 ? 35.748 10.134 -55.187 1.00 97.75 113 ASP A C 1
ATOM 938 O O . ASP A 1 113 ? 36.195 10.265 -56.326 1.00 97.75 113 ASP A O 1
ATOM 942 N N . SER A 1 114 ? 36.369 9.366 -54.280 1.00 97.50 114 SER A N 1
ATOM 943 C CA . SER A 1 114 ? 37.634 8.661 -54.550 1.00 97.50 114 SER A CA 1
ATOM 944 C C . SER A 1 114 ? 37.512 7.641 -55.692 1.00 97.50 114 SER A C 1
ATOM 946 O O . SER A 1 114 ? 38.406 7.517 -56.532 1.00 97.50 114 SER A O 1
ATOM 948 N N . LYS A 1 115 ? 36.389 6.914 -55.775 1.00 97.69 115 LYS A N 1
ATOM 949 C CA . LYS A 1 115 ? 36.138 5.974 -56.877 1.00 97.69 115 LYS A CA 1
ATOM 950 C C . LYS A 1 115 ? 36.023 6.690 -58.225 1.00 97.69 115 LYS A C 1
ATOM 952 O O . LYS A 1 115 ? 36.516 6.148 -59.217 1.00 97.69 115 LYS A O 1
ATOM 957 N N . LEU A 1 116 ? 35.370 7.854 -58.265 1.00 97.19 116 LEU A N 1
ATOM 958 C CA . LEU A 1 116 ? 35.250 8.667 -59.476 1.00 97.19 116 LEU A CA 1
ATOM 959 C C . LEU A 1 116 ? 36.625 9.178 -59.920 1.00 97.19 116 LEU A C 1
ATOM 961 O O . LEU A 1 116 ? 37.003 8.938 -61.060 1.00 97.19 116 LEU A O 1
ATOM 965 N N . GLU A 1 117 ? 37.417 9.736 -59.001 1.00 96.69 117 GLU A N 1
ATOM 966 C CA . GLU A 1 117 ? 38.779 10.212 -59.282 1.00 96.69 117 GLU A CA 1
ATOM 967 C C . GLU A 1 117 ? 39.677 9.095 -59.841 1.00 96.69 117 GLU A C 1
ATOM 969 O O . GLU A 1 117 ? 40.361 9.270 -60.851 1.00 96.69 117 GLU A O 1
ATOM 974 N N . ILE A 1 118 ? 39.631 7.897 -59.246 1.00 95.50 118 ILE A N 1
ATOM 975 C CA . ILE A 1 118 ? 40.365 6.732 -59.761 1.00 95.50 118 ILE A CA 1
ATOM 976 C C . ILE A 1 118 ? 39.882 6.346 -61.168 1.00 95.50 118 ILE A C 1
ATOM 978 O O . ILE A 1 118 ? 40.694 5.919 -61.993 1.00 95.50 118 ILE A O 1
ATOM 982 N N . SER A 1 119 ? 38.578 6.438 -61.444 1.00 94.25 119 SER A N 1
ATOM 983 C CA . SER A 1 119 ? 38.022 6.162 -62.774 1.00 94.25 119 SER A CA 1
ATOM 984 C C . SER A 1 119 ? 38.518 7.180 -63.798 1.00 94.25 119 SER A C 1
ATOM 986 O O . SER A 1 119 ? 39.037 6.778 -64.837 1.00 94.25 119 SER A O 1
ATOM 988 N N . ASP A 1 120 ? 38.455 8.469 -63.471 1.00 94.31 120 ASP A N 1
ATOM 989 C CA . ASP A 1 120 ? 38.901 9.563 -64.335 1.00 94.31 120 ASP A CA 1
ATOM 990 C C . ASP A 1 120 ? 40.395 9.439 -64.661 1.00 94.31 120 ASP A C 1
ATOM 992 O O . ASP A 1 120 ? 40.790 9.524 -65.826 1.00 94.31 120 ASP A O 1
ATOM 996 N N . LEU A 1 121 ? 41.228 9.140 -63.656 1.00 92.81 121 LEU A N 1
ATOM 997 C CA . LEU A 1 121 ? 42.659 8.881 -63.844 1.00 92.81 121 LEU A CA 1
ATOM 998 C C . LEU A 1 121 ? 42.911 7.669 -64.749 1.00 92.81 121 LEU A C 1
ATOM 1000 O O . LEU A 1 121 ? 43.779 7.717 -65.622 1.00 92.81 121 LEU A O 1
ATOM 1004 N N . LYS A 1 122 ? 42.159 6.576 -64.571 1.00 90.44 122 LYS A N 1
ATOM 1005 C CA . LYS A 1 122 ? 42.269 5.385 -65.432 1.00 90.44 122 LYS A CA 1
ATOM 1006 C C . LYS A 1 122 ? 41.882 5.690 -66.872 1.00 90.44 122 LYS A C 1
ATOM 1008 O O . LYS A 1 122 ? 42.558 5.223 -67.789 1.00 90.44 122 LYS A O 1
ATOM 1013 N N . GLU A 1 123 ? 40.815 6.452 -67.080 1.00 90.12 123 GLU A N 1
ATOM 1014 C CA . GLU A 1 123 ? 40.404 6.862 -68.416 1.00 90.12 123 GLU A CA 1
ATOM 1015 C C . GLU A 1 123 ? 41.429 7.790 -69.066 1.00 90.12 123 GLU A C 1
ATOM 1017 O O . GLU A 1 123 ? 41.737 7.610 -70.241 1.00 90.12 123 GLU A O 1
ATOM 1022 N N . GLU A 1 124 ? 41.999 8.735 -68.317 1.00 87.38 124 GLU A N 1
ATOM 1023 C CA . GLU A 1 124 ? 43.025 9.649 -68.822 1.00 87.38 124 GLU A CA 1
ATOM 1024 C C . GLU A 1 124 ? 44.306 8.907 -69.209 1.00 87.38 124 GLU A C 1
ATOM 1026 O O . GLU A 1 124 ? 44.857 9.142 -70.283 1.00 87.38 124 GLU A O 1
ATOM 1031 N N . ILE A 1 125 ? 44.739 7.939 -68.394 1.00 84.88 125 ILE A N 1
ATOM 1032 C CA . ILE A 1 125 ? 45.836 7.028 -68.747 1.00 84.88 125 ILE A CA 1
ATOM 1033 C C . ILE A 1 125 ? 45.499 6.261 -70.027 1.00 84.88 125 ILE A C 1
ATOM 1035 O O . ILE A 1 125 ? 46.368 6.096 -70.877 1.00 84.88 125 ILE A O 1
ATOM 1039 N N . ASN A 1 126 ? 44.259 5.794 -70.187 1.00 79.81 126 ASN A N 1
ATOM 1040 C CA . ASN A 1 126 ? 43.846 5.047 -71.372 1.00 79.81 126 ASN A CA 1
ATOM 1041 C C . ASN A 1 126 ? 43.740 5.932 -72.631 1.00 79.81 126 ASN A C 1
ATOM 1043 O O . ASN A 1 126 ? 44.083 5.465 -73.713 1.00 79.81 126 ASN A O 1
ATOM 1047 N N . ARG A 1 127 ? 43.317 7.199 -72.500 1.00 79.75 127 ARG A N 1
ATOM 1048 C CA . ARG A 1 127 ? 43.266 8.196 -73.589 1.00 79.75 127 ARG A CA 1
ATOM 1049 C C . ARG A 1 127 ? 44.655 8.669 -74.014 1.00 79.75 127 ARG A C 1
ATOM 1051 O O . ARG A 1 127 ? 44.927 8.770 -75.205 1.00 79.75 127 ARG A O 1
ATOM 1058 N N . ASN A 1 128 ? 45.531 8.928 -73.046 1.00 70.44 128 ASN A N 1
ATOM 1059 C CA . ASN A 1 128 ? 46.908 9.371 -73.281 1.00 70.44 128 ASN A CA 1
ATOM 1060 C C . ASN A 1 128 ? 47.875 8.209 -73.497 1.00 70.44 128 ASN A C 1
ATOM 1062 O O . ASN A 1 128 ? 49.077 8.430 -73.660 1.00 70.44 128 ASN A O 1
ATOM 1066 N N . ARG A 1 129 ? 47.374 6.969 -73.508 1.00 62.06 129 ARG A N 1
ATOM 1067 C CA . ARG A 1 129 ? 48.154 5.820 -73.935 1.00 62.06 129 ARG A CA 1
ATOM 1068 C C . ARG A 1 129 ? 48.429 6.011 -75.427 1.00 62.06 129 ARG A C 1
ATOM 1070 O O . ARG A 1 129 ? 47.485 5.940 -76.212 1.00 62.06 129 ARG A O 1
ATOM 1077 N N . PRO A 1 130 ? 49.684 6.249 -75.851 1.00 59.81 130 PRO A N 1
ATOM 1078 C CA . PRO A 1 130 ? 49.991 6.212 -77.271 1.00 59.81 130 PRO A CA 1
ATOM 1079 C C . PRO A 1 130 ? 49.568 4.840 -77.787 1.00 59.81 130 PRO A C 1
ATOM 1081 O O . PRO A 1 130 ? 49.770 3.851 -77.075 1.00 59.81 130 PRO A O 1
ATOM 1084 N N . ASP A 1 131 ? 48.973 4.790 -78.980 1.00 54.94 131 ASP A N 1
ATOM 1085 C CA . ASP A 1 131 ? 48.597 3.544 -79.647 1.00 54.94 131 ASP A CA 1
ATOM 1086 C C . ASP A 1 131 ? 49.874 2.707 -79.787 1.00 54.94 131 ASP A C 1
ATOM 1088 O O . ASP A 1 131 ? 50.743 2.940 -80.632 1.00 54.94 131 ASP A O 1
ATOM 1092 N N . GLY A 1 132 ? 50.081 1.854 -78.789 1.00 53.75 132 GLY A N 1
ATOM 1093 C CA . GLY A 1 132 ? 51.368 1.269 -78.484 1.00 53.75 132 GLY A CA 1
ATOM 1094 C C . GLY A 1 132 ? 51.568 0.096 -79.407 1.00 53.75 132 GLY A C 1
ATOM 1095 O O . GLY A 1 132 ? 51.393 -1.048 -78.994 1.00 53.75 132 GLY A O 1
ATOM 1096 N N . ALA A 1 133 ? 51.918 0.372 -80.661 1.00 53.03 133 ALA A N 1
ATOM 1097 C CA . ALA A 1 133 ? 52.509 -0.636 -81.514 1.00 53.03 133 ALA A CA 1
ATOM 1098 C C . ALA A 1 133 ? 53.797 -1.093 -80.818 1.00 53.03 133 ALA A C 1
ATOM 1100 O O . ALA A 1 133 ? 54.776 -0.349 -80.743 1.00 53.03 133 ALA A O 1
ATOM 1101 N N . TRP A 1 134 ? 53.753 -2.294 -80.240 1.00 57.50 134 TRP A N 1
ATOM 1102 C CA . TRP A 1 134 ? 54.895 -2.927 -79.598 1.00 57.50 134 TRP A CA 1
ATOM 1103 C C . TRP A 1 134 ? 56.059 -2.937 -80.589 1.00 57.50 134 TRP A C 1
ATOM 1105 O O . TRP A 1 134 ? 55.994 -3.559 -81.651 1.00 57.50 134 TRP A O 1
ATOM 1115 N N . VAL A 1 135 ? 57.111 -2.192 -80.262 1.00 55.22 135 VAL A N 1
ATOM 1116 C CA . VAL A 1 135 ? 58.324 -2.140 -81.073 1.00 55.22 135 VAL A CA 1
ATOM 1117 C C . VAL A 1 135 ? 59.097 -3.427 -80.800 1.00 55.22 135 VAL A C 1
ATOM 1119 O O . VAL A 1 135 ? 59.300 -3.790 -79.647 1.00 55.22 135 VAL A O 1
ATOM 1122 N N . LYS A 1 136 ? 59.499 -4.145 -81.854 1.00 55.06 136 LYS A N 1
ATOM 1123 C CA . LYS A 1 136 ? 60.288 -5.380 -81.719 1.00 55.06 136 LYS A CA 1
ATOM 1124 C C . LYS A 1 136 ? 61.628 -5.052 -81.056 1.00 55.06 136 LYS A C 1
ATOM 1126 O O . LYS A 1 136 ? 62.264 -4.078 -81.463 1.00 55.06 136 LYS A O 1
ATOM 1131 N N . ASP A 1 137 ? 62.081 -5.892 -80.125 1.00 56.28 137 ASP A N 1
ATOM 1132 C CA . ASP A 1 137 ? 63.302 -5.678 -79.324 1.00 56.28 137 ASP A CA 1
ATOM 1133 C C . ASP A 1 137 ? 64.518 -5.250 -80.158 1.00 56.28 137 ASP A C 1
ATOM 1135 O O . ASP A 1 137 ? 65.234 -4.324 -79.793 1.00 56.28 137 ASP A O 1
ATOM 1139 N N . ASN A 1 138 ? 64.694 -5.830 -81.348 1.00 56.38 138 ASN A N 1
ATOM 1140 C CA . ASN A 1 138 ? 65.819 -5.525 -82.242 1.00 56.38 138 ASN A CA 1
ATOM 1141 C C . ASN A 1 138 ? 65.839 -4.081 -82.781 1.00 56.38 138 ASN A C 1
ATOM 1143 O O . ASN A 1 138 ? 66.825 -3.671 -83.386 1.00 56.38 138 ASN A O 1
ATOM 1147 N N . THR A 1 139 ? 64.748 -3.333 -82.622 1.00 52.06 139 THR A N 1
ATOM 1148 C CA . THR A 1 139 ? 64.602 -1.947 -83.099 1.00 52.06 139 THR A CA 1
ATOM 1149 C C . THR A 1 139 ? 64.484 -0.929 -81.964 1.00 52.06 139 THR A C 1
ATOM 1151 O O . THR A 1 139 ? 64.498 0.272 -82.221 1.00 52.06 139 THR A O 1
ATOM 1154 N N . ALA A 1 140 ? 64.421 -1.381 -80.710 1.00 55.81 140 ALA A N 1
ATOM 1155 C CA . ALA A 1 140 ? 64.389 -0.520 -79.532 1.00 55.81 140 ALA A CA 1
ATOM 1156 C C . ALA A 1 140 ? 65.820 -0.262 -79.020 1.00 55.81 140 ALA A C 1
ATOM 1158 O O . ALA A 1 140 ? 66.213 -0.738 -77.961 1.00 55.81 140 ALA A O 1
ATOM 1159 N N . LEU A 1 141 ? 66.613 0.461 -79.815 1.00 58.62 141 LEU A N 1
ATOM 1160 C CA . LEU A 1 141 ? 68.041 0.714 -79.551 1.00 58.62 141 LEU A CA 1
ATOM 1161 C C . LEU A 1 141 ? 68.297 1.914 -78.618 1.00 58.62 141 LEU A C 1
ATOM 1163 O O . LEU A 1 141 ? 69.420 2.130 -78.162 1.00 58.62 141 LEU A O 1
ATOM 1167 N N . GLU A 1 142 ? 67.253 2.690 -78.321 1.00 56.19 142 GLU A N 1
ATOM 1168 C CA . GLU A 1 142 ? 67.328 3.915 -77.527 1.00 56.19 142 GLU A CA 1
ATOM 1169 C C . GLU A 1 142 ? 66.172 3.984 -76.524 1.00 56.19 142 GLU A C 1
ATOM 1171 O O . GLU A 1 142 ? 65.007 3.723 -76.848 1.00 56.19 142 GLU A O 1
ATOM 1176 N N . CYS A 1 143 ? 66.485 4.374 -75.286 1.00 54.78 143 CYS A N 1
ATOM 1177 C CA . CYS A 1 143 ? 65.459 4.625 -74.280 1.00 54.78 143 CYS A CA 1
ATOM 1178 C C . CYS A 1 143 ? 64.782 5.973 -74.551 1.00 54.78 143 CYS A C 1
ATOM 1180 O O . CYS A 1 143 ? 65.372 7.027 -74.314 1.00 54.78 143 CYS A O 1
ATOM 1182 N N . LYS A 1 144 ? 63.509 5.957 -74.962 1.00 58.69 144 LYS A N 1
ATOM 1183 C CA . LYS A 1 144 ? 62.744 7.183 -75.263 1.00 58.69 144 LYS A CA 1
ATOM 1184 C C . LYS A 1 144 ? 62.544 8.132 -74.073 1.00 58.69 144 LYS A C 1
ATOM 1186 O O . LYS A 1 144 ? 62.192 9.285 -74.285 1.00 58.69 144 LYS A O 1
ATOM 1191 N N . ALA A 1 145 ? 62.747 7.672 -72.837 1.00 54.16 145 ALA A N 1
ATOM 1192 C CA . ALA A 1 145 ? 62.613 8.516 -71.648 1.00 54.16 145 ALA A CA 1
ATOM 1193 C C . ALA A 1 145 ? 63.864 9.367 -71.369 1.00 54.16 145 ALA A C 1
ATOM 1195 O O . ALA A 1 145 ? 63.761 10.412 -70.733 1.00 54.16 145 ALA A O 1
ATOM 1196 N N . CYS A 1 146 ? 65.046 8.938 -71.826 1.00 61.50 146 CYS A N 1
ATOM 1197 C CA . CYS A 1 146 ? 66.304 9.630 -71.533 1.00 61.50 146 CYS A CA 1
ATOM 1198 C C . CYS A 1 146 ? 67.238 9.815 -72.740 1.00 61.50 146 CYS A C 1
ATOM 1200 O O . CYS A 1 146 ? 68.336 10.337 -72.551 1.00 61.50 146 CYS A O 1
ATOM 1202 N N . ASN A 1 147 ? 66.807 9.426 -73.951 1.00 53.75 147 ASN A N 1
ATOM 1203 C CA . ASN A 1 147 ? 67.520 9.568 -75.233 1.00 53.75 147 ASN A CA 1
ATOM 1204 C C . ASN A 1 147 ? 69.005 9.171 -75.160 1.00 53.75 147 ASN A C 1
ATOM 1206 O O . ASN A 1 147 ? 69.878 9.846 -75.701 1.00 53.75 147 ASN A O 1
ATOM 1210 N N . LYS A 1 148 ? 69.296 8.081 -74.443 1.00 59.88 148 LYS A N 1
ATOM 1211 C CA . LYS A 1 148 ? 70.631 7.480 -74.380 1.00 59.88 148 LYS A CA 1
ATOM 1212 C C . LYS A 1 148 ? 70.637 6.153 -75.122 1.00 59.88 148 LYS A C 1
ATOM 1214 O O . LYS A 1 148 ? 69.789 5.293 -74.860 1.00 59.88 148 LYS A O 1
ATOM 1219 N N . ASP A 1 149 ? 71.637 6.000 -75.981 1.00 50.50 149 ASP A N 1
ATOM 1220 C CA . ASP A 1 149 ? 71.925 4.780 -76.727 1.00 50.50 149 ASP A CA 1
ATOM 1221 C C . ASP A 1 149 ? 72.188 3.636 -75.749 1.00 50.50 149 ASP A C 1
ATOM 1223 O O . ASP A 1 149 ? 73.055 3.728 -74.868 1.00 50.50 149 ASP A O 1
ATOM 1227 N N . THR A 1 150 ? 71.449 2.536 -75.882 1.00 49.75 150 THR A N 1
ATOM 1228 C CA . THR A 1 150 ? 71.698 1.365 -75.043 1.00 49.75 150 THR A CA 1
ATOM 1229 C C . THR A 1 150 ? 72.941 0.654 -75.562 1.00 49.75 150 THR A C 1
ATOM 1231 O O . THR A 1 150 ? 72.876 -0.208 -76.439 1.00 49.75 150 THR A O 1
ATOM 1234 N N . THR A 1 151 ? 74.111 1.019 -75.044 1.00 44.41 151 THR A N 1
ATOM 1235 C CA . THR A 1 151 ? 75.322 0.232 -75.279 1.00 44.41 151 THR A CA 1
ATOM 1236 C C . THR A 1 151 ? 75.130 -1.130 -74.607 1.00 44.41 151 THR A C 1
ATOM 1238 O O . THR A 1 151 ? 74.698 -1.195 -73.459 1.00 44.41 151 THR A O 1
ATOM 1241 N N . VAL A 1 152 ? 75.463 -2.213 -75.316 1.00 50.06 152 VAL A N 1
ATOM 1242 C CA . VAL A 1 152 ? 75.209 -3.644 -75.011 1.00 50.06 152 VAL A CA 1
ATOM 1243 C C . VAL A 1 152 ? 75.490 -4.094 -73.556 1.00 50.06 152 VAL A C 1
ATOM 1245 O O . VAL A 1 152 ? 75.028 -5.146 -73.130 1.00 50.06 152 VAL A O 1
ATOM 1248 N N . VAL A 1 153 ? 76.194 -3.300 -72.748 1.00 45.12 153 VAL A N 1
ATOM 1249 C CA . VAL A 1 153 ? 76.535 -3.594 -71.347 1.00 45.12 153 VAL A CA 1
ATOM 1250 C C . VAL A 1 153 ? 75.377 -3.343 -70.359 1.00 45.12 153 VAL A C 1
ATOM 1252 O O . VAL A 1 153 ? 75.394 -3.905 -69.267 1.00 45.12 153 VAL A O 1
ATOM 1255 N N . THR A 1 154 ? 74.333 -2.590 -70.726 1.00 46.44 154 THR A N 1
ATOM 1256 C CA . THR A 1 154 ? 73.079 -2.484 -69.939 1.00 46.44 154 THR A CA 1
ATOM 1257 C C . THR A 1 154 ? 71.937 -3.345 -70.483 1.00 46.44 154 THR A C 1
ATOM 1259 O O . THR A 1 154 ? 70.809 -3.246 -70.003 1.00 46.44 154 THR A O 1
ATOM 1262 N N . ALA A 1 155 ? 72.211 -4.249 -71.428 1.00 43.28 155 ALA A N 1
ATOM 1263 C CA . ALA A 1 155 ? 71.314 -5.365 -71.694 1.00 43.28 155 ALA A CA 1
ATOM 1264 C C . ALA A 1 155 ? 71.491 -6.372 -70.553 1.00 43.28 155 ALA A C 1
ATOM 1266 O O . ALA A 1 155 ? 72.433 -7.169 -70.545 1.00 43.28 155 ALA A O 1
ATOM 1267 N N . ALA A 1 156 ? 70.625 -6.292 -69.540 1.00 40.69 156 ALA A N 1
ATOM 1268 C CA . ALA A 1 156 ? 70.581 -7.294 -68.489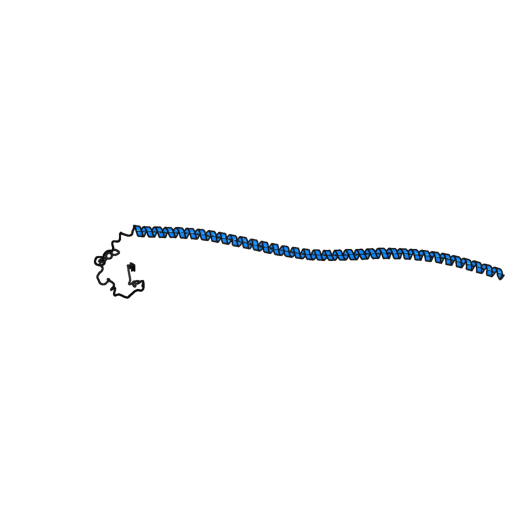 1.00 40.69 156 ALA A CA 1
ATOM 1269 C C . ALA A 1 156 ? 70.508 -8.679 -69.143 1.00 40.69 156 ALA A C 1
ATOM 1271 O O . ALA A 1 156 ? 69.601 -8.997 -69.909 1.00 40.69 156 ALA A O 1
ATOM 1272 N N . ARG A 1 157 ? 71.537 -9.476 -68.866 1.00 37.78 157 ARG A N 1
ATOM 1273 C CA . ARG A 1 157 ? 71.669 -10.875 -69.245 1.00 37.78 157 ARG A CA 1
ATOM 1274 C C . ARG A 1 157 ? 70.486 -11.635 -68.639 1.00 37.78 157 ARG A C 1
ATOM 1276 O O . ARG A 1 157 ? 70.544 -12.059 -67.490 1.00 37.78 157 ARG A O 1
ATOM 1283 N N . PHE A 1 158 ? 69.408 -11.802 -69.396 1.00 39.00 158 PHE A N 1
ATOM 1284 C CA . PHE A 1 158 ? 68.312 -12.697 -69.037 1.00 39.00 158 PHE A CA 1
ATOM 1285 C C . PHE A 1 158 ? 68.737 -14.136 -69.338 1.00 39.00 158 PHE A C 1
ATOM 1287 O O . PHE A 1 158 ? 68.352 -14.729 -70.342 1.00 39.00 158 PHE A O 1
ATOM 1294 N N . SER A 1 159 ? 69.576 -14.709 -68.474 1.00 33.38 159 SER A N 1
ATOM 1295 C CA . SER A 1 159 ? 69.662 -16.164 -68.369 1.00 33.38 159 SER A CA 1
ATOM 1296 C C . SER A 1 159 ? 68.596 -16.630 -67.383 1.00 33.38 159 SER A C 1
ATOM 1298 O O . SER A 1 159 ? 68.680 -16.349 -66.190 1.00 33.38 159 SER A O 1
ATOM 1300 N N . ALA A 1 160 ? 67.597 -17.300 -67.948 1.00 36.56 160 ALA A N 1
ATOM 1301 C CA . ALA A 1 160 ? 66.519 -18.055 -67.327 1.00 36.56 160 ALA A CA 1
ATOM 1302 C C . ALA A 1 160 ? 66.759 -18.518 -65.875 1.00 36.56 160 ALA A C 1
ATOM 1304 O O . ALA A 1 160 ? 67.646 -19.327 -65.606 1.00 36.56 160 ALA A O 1
ATOM 1305 N N . ILE A 1 161 ? 65.870 -18.093 -64.975 1.00 33.53 161 ILE A N 1
ATOM 1306 C CA . ILE A 1 161 ? 65.542 -18.797 -63.728 1.00 33.53 161 ILE A CA 1
ATOM 1307 C C . ILE A 1 161 ? 64.006 -18.889 -63.689 1.00 33.53 161 ILE A C 1
ATOM 1309 O O . ILE A 1 161 ? 63.345 -17.891 -63.990 1.00 33.53 161 ILE A O 1
ATOM 1313 N N . PRO A 1 162 ? 63.414 -20.069 -63.430 1.00 38.22 162 PRO A N 1
ATOM 1314 C CA . PRO A 1 162 ? 61.996 -20.290 -63.666 1.00 38.22 162 PRO A CA 1
ATOM 1315 C C . PRO A 1 162 ? 61.120 -19.663 -62.575 1.00 38.22 162 PRO A C 1
ATOM 1317 O O . PRO A 1 162 ? 61.463 -19.673 -61.399 1.00 38.22 162 PRO A O 1
ATOM 1320 N N . ALA A 1 163 ? 59.974 -19.152 -63.028 1.00 45.28 163 ALA A N 1
ATOM 1321 C CA . ALA A 1 163 ? 58.713 -18.938 -62.320 1.00 45.28 163 ALA A CA 1
ATOM 1322 C C . ALA A 1 163 ? 58.776 -18.759 -60.791 1.00 45.28 163 ALA A C 1
ATOM 1324 O O . ALA A 1 163 ? 58.543 -19.700 -60.039 1.00 45.28 163 ALA A O 1
ATOM 1325 N N . GLN A 1 164 ? 58.953 -17.513 -60.353 1.00 36.44 164 GLN A N 1
ATOM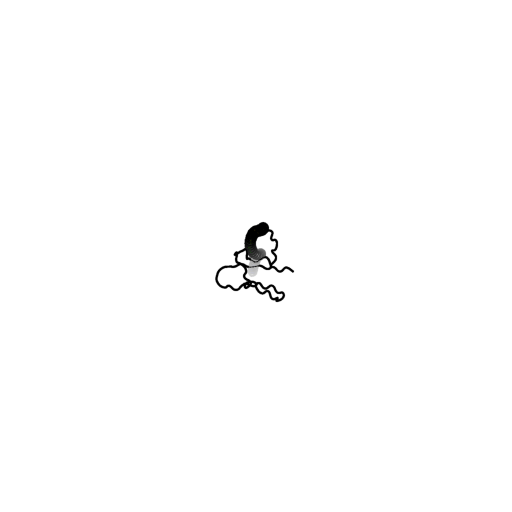 1326 C CA . GLN A 1 164 ? 58.297 -16.952 -59.169 1.00 36.44 164 GLN A CA 1
ATOM 1327 C C . GLN A 1 164 ? 58.430 -15.429 -59.236 1.00 36.44 164 GLN A C 1
ATOM 1329 O O . GLN A 1 164 ? 59.532 -14.896 -59.367 1.00 36.44 164 GLN A O 1
ATOM 1334 N N . THR A 1 165 ? 57.289 -14.739 -59.217 1.00 40.41 165 THR A N 1
ATOM 1335 C CA . THR A 1 165 ? 57.160 -13.281 -59.298 1.00 40.41 165 THR A CA 1
ATOM 1336 C C . THR A 1 165 ? 58.089 -12.608 -58.295 1.00 40.41 165 THR A C 1
ATOM 1338 O O . THR A 1 165 ? 57.791 -12.536 -57.107 1.00 40.41 165 THR A O 1
ATOM 1341 N N . THR A 1 166 ? 59.225 -12.124 -58.784 1.00 36.81 166 THR A N 1
ATOM 1342 C CA . THR A 1 166 ? 60.201 -11.393 -57.983 1.00 36.81 166 THR A CA 1
ATOM 1343 C C . THR A 1 166 ? 60.279 -9.985 -58.552 1.00 36.81 166 THR A C 1
ATOM 1345 O O . THR A 1 166 ? 60.764 -9.770 -59.661 1.00 36.81 166 THR A O 1
ATOM 1348 N N . LEU A 1 167 ? 59.739 -9.024 -57.803 1.00 35.03 167 LEU A N 1
ATOM 1349 C CA . LEU A 1 167 ? 59.978 -7.600 -58.013 1.00 35.03 167 LEU A CA 1
ATOM 1350 C C . LEU A 1 167 ? 61.465 -7.342 -57.762 1.00 35.03 167 LEU A C 1
ATOM 1352 O O . LEU A 1 167 ? 61.913 -7.326 -56.617 1.00 35.03 167 LEU A O 1
ATOM 1356 N N . TYR A 1 168 ? 62.239 -7.159 -58.827 1.00 38.72 168 TYR A N 1
ATOM 1357 C CA . TYR A 1 168 ? 63.631 -6.748 -58.699 1.00 38.72 168 TYR A CA 1
ATOM 1358 C C . TYR A 1 168 ? 63.704 -5.223 -58.667 1.00 38.72 168 TYR A C 1
ATOM 1360 O O . TYR A 1 168 ? 63.617 -4.556 -59.697 1.00 38.72 168 TYR A O 1
ATOM 1368 N N . LEU A 1 169 ? 63.886 -4.672 -57.465 1.00 32.53 169 LEU A N 1
ATOM 1369 C CA . LEU A 1 169 ? 64.445 -3.334 -57.306 1.00 32.53 169 LEU A CA 1
ATOM 1370 C C . LEU A 1 169 ? 65.901 -3.356 -57.788 1.00 32.53 169 LEU A C 1
ATOM 1372 O O . LEU A 1 169 ? 66.721 -4.131 -57.295 1.00 32.53 169 LEU A O 1
ATOM 1376 N N . CYS A 1 170 ? 66.225 -2.493 -58.750 1.00 34.16 170 CYS A N 1
ATOM 1377 C CA . CYS A 1 170 ? 67.607 -2.196 -59.110 1.00 34.16 170 CYS A CA 1
ATOM 1378 C C . CYS A 1 170 ? 68.296 -1.538 -57.894 1.00 34.16 170 CYS A C 1
ATOM 1380 O O . CYS A 1 170 ? 67.713 -0.617 -57.314 1.00 34.16 170 CYS A O 1
ATOM 1382 N N . PRO A 1 171 ? 69.491 -1.980 -57.458 1.00 36.88 171 PRO A N 1
ATOM 1383 C CA . PRO A 1 171 ? 70.152 -1.366 -56.314 1.00 36.88 171 PRO A CA 1
ATOM 1384 C C . PRO A 1 171 ? 70.564 0.075 -56.652 1.00 36.88 171 PRO A C 1
ATOM 1386 O O . PRO A 1 171 ? 71.044 0.336 -57.760 1.00 36.88 171 PRO A O 1
ATOM 1389 N N . PRO A 1 172 ? 70.427 1.021 -55.706 1.00 36.12 172 PRO A N 1
ATOM 1390 C CA . PRO A 1 172 ? 70.706 2.418 -55.967 1.00 36.12 172 PRO A CA 1
ATOM 1391 C C . PRO A 1 172 ? 72.223 2.600 -56.044 1.00 36.12 172 PRO A C 1
ATOM 1393 O O . PRO A 1 172 ? 72.923 2.539 -55.033 1.00 36.12 172 PRO A O 1
ATOM 1396 N N . ARG A 1 173 ? 72.759 2.851 -57.240 1.00 38.12 173 ARG A N 1
ATOM 1397 C CA . ARG A 1 173 ? 74.035 3.561 -57.360 1.00 38.12 173 ARG A CA 1
ATOM 1398 C C . ARG A 1 173 ? 73.755 4.988 -57.788 1.00 38.12 173 ARG A C 1
ATOM 1400 O O . ARG A 1 173 ? 73.463 5.255 -58.942 1.00 38.12 173 ARG A O 1
ATOM 1407 N N . GLN A 1 174 ? 73.817 5.845 -56.774 1.00 42.69 174 GLN A N 1
ATOM 1408 C CA . GLN A 1 174 ? 74.133 7.268 -56.786 1.00 42.69 174 GLN A CA 1
ATOM 1409 C C . GLN A 1 174 ? 73.833 8.023 -58.095 1.00 42.69 174 GLN A C 1
ATOM 1411 O O . GLN A 1 174 ? 74.612 8.005 -59.042 1.00 42.69 174 GLN A O 1
ATOM 1416 N N . ASN A 1 175 ? 72.747 8.794 -58.019 1.00 40.00 175 ASN A N 1
ATOM 1417 C CA . ASN A 1 175 ? 72.334 9.900 -58.882 1.00 40.00 175 ASN A CA 1
ATOM 1418 C C . ASN A 1 175 ? 71.650 9.555 -60.219 1.00 40.00 175 ASN A C 1
ATOM 1420 O O . ASN A 1 175 ? 72.282 9.225 -61.214 1.00 40.00 175 ASN A O 1
ATOM 1424 N N . GLN A 1 176 ? 70.337 9.834 -60.203 1.00 43.31 176 GLN A N 1
ATOM 1425 C CA . GLN A 1 176 ? 69.456 10.189 -61.323 1.00 43.31 176 GLN A CA 1
ATOM 1426 C C . GLN A 1 176 ? 69.133 9.071 -62.321 1.00 43.31 176 GLN A C 1
ATOM 1428 O O . GLN A 1 176 ? 69.737 8.985 -63.383 1.00 43.31 176 GLN A O 1
ATOM 1433 N N . CYS A 1 177 ? 68.132 8.253 -61.964 1.00 33.56 177 CYS A N 1
ATOM 1434 C CA . CYS A 1 177 ? 66.946 7.930 -62.778 1.00 33.56 177 CYS A CA 1
ATOM 1435 C C . CYS A 1 177 ? 66.129 6.829 -62.072 1.00 33.56 177 CYS A C 1
ATOM 1437 O O . CYS A 1 177 ? 66.494 5.657 -62.123 1.00 33.56 177 CYS A O 1
ATOM 1439 N N . GLU A 1 178 ? 65.010 7.182 -61.435 1.00 37.28 178 GLU A N 1
ATOM 1440 C CA . GLU A 1 178 ? 64.006 6.200 -61.001 1.00 37.28 178 GLU A CA 1
ATOM 1441 C C . GLU A 1 178 ? 63.071 5.892 -62.178 1.00 37.28 178 GLU A C 1
ATOM 1443 O O . GLU A 1 178 ? 61.980 6.442 -62.296 1.00 37.28 178 GLU A O 1
ATOM 1448 N N . CYS A 1 179 ? 63.514 5.040 -63.103 1.00 36.59 179 CYS A N 1
ATOM 1449 C CA . CYS A 1 179 ? 62.635 4.496 -64.137 1.00 36.59 179 CYS A CA 1
ATOM 1450 C C . CYS A 1 179 ? 62.346 3.031 -63.812 1.00 36.59 179 CYS A C 1
ATOM 1452 O O . CYS A 1 179 ? 63.182 2.156 -64.038 1.00 36.59 179 CYS A O 1
ATOM 1454 N N . ALA A 1 180 ? 61.158 2.762 -63.272 1.00 38.19 180 ALA A N 1
ATOM 1455 C CA . ALA A 1 180 ? 60.656 1.404 -63.127 1.00 38.19 180 ALA A CA 1
ATOM 1456 C C . ALA A 1 180 ? 60.214 0.883 -64.504 1.00 38.19 180 ALA A C 1
ATOM 1458 O O . ALA A 1 180 ? 59.285 1.416 -65.108 1.00 38.19 180 ALA A O 1
ATOM 1459 N N . ILE A 1 181 ? 60.873 -0.161 -65.007 1.00 40.97 181 ILE A N 1
ATOM 1460 C CA . ILE A 1 181 ? 60.380 -0.924 -66.157 1.00 40.97 181 ILE A CA 1
ATOM 1461 C C . ILE A 1 181 ? 59.473 -2.020 -65.599 1.00 40.97 181 ILE A C 1
ATOM 1463 O O . ILE A 1 181 ? 59.946 -2.972 -64.979 1.00 40.97 181 ILE A O 1
ATOM 1467 N N . ILE A 1 182 ? 58.164 -1.881 -65.799 1.00 38.59 182 ILE A N 1
ATOM 1468 C CA . ILE A 1 182 ? 57.200 -2.934 -65.473 1.00 38.59 182 ILE A CA 1
ATOM 1469 C C . ILE A 1 182 ? 57.174 -3.911 -66.651 1.00 38.59 182 ILE A C 1
ATOM 1471 O O . ILE A 1 182 ? 56.572 -3.628 -67.684 1.00 38.59 182 ILE A O 1
ATOM 1475 N N . VAL A 1 183 ? 57.817 -5.070 -66.499 1.00 37.72 183 VAL A N 1
ATOM 1476 C CA . VAL A 1 183 ? 57.619 -6.209 -67.407 1.00 37.72 183 VAL A CA 1
ATOM 1477 C C . VAL A 1 183 ? 56.509 -7.073 -66.816 1.00 37.72 183 VAL A C 1
ATOM 1479 O O . VAL A 1 183 ? 56.748 -7.864 -65.905 1.00 37.72 183 VAL A O 1
ATOM 1482 N N . MET A 1 184 ? 55.278 -6.902 -67.300 1.00 30.98 184 MET A N 1
ATOM 1483 C CA . MET A 1 184 ? 54.209 -7.858 -67.011 1.00 30.98 184 MET A CA 1
ATOM 1484 C C . MET A 1 184 ? 54.339 -9.049 -67.960 1.00 30.98 184 MET A C 1
ATOM 1486 O O . MET A 1 184 ? 54.064 -8.933 -69.152 1.00 30.98 184 MET A O 1
ATOM 1490 N N . PHE A 1 185 ? 54.755 -10.194 -67.421 1.00 30.06 185 PHE A N 1
ATOM 1491 C CA . PHE A 1 185 ? 54.575 -11.482 -68.081 1.00 30.06 185 PHE A CA 1
ATOM 1492 C C . PHE A 1 185 ? 53.101 -11.877 -67.961 1.00 30.06 185 PHE A C 1
ATOM 1494 O O . PHE A 1 185 ? 52.620 -12.154 -66.863 1.00 30.06 185 PHE A O 1
ATOM 1501 N N . PHE A 1 186 ? 52.388 -11.891 -69.085 1.00 28.95 186 PHE A N 1
ATOM 1502 C CA . PHE A 1 186 ? 51.144 -12.646 -69.198 1.00 28.95 186 PHE A CA 1
ATOM 1503 C C . PHE A 1 186 ? 51.488 -14.123 -69.414 1.00 28.95 186 PHE A C 1
ATOM 1505 O O . PHE A 1 186 ? 52.370 -14.444 -70.212 1.00 28.95 186 PHE A O 1
ATOM 1512 N N . CYS A 1 187 ? 50.788 -14.994 -68.689 1.00 31.14 187 CYS A N 1
ATOM 1513 C CA . CYS A 1 187 ? 50.492 -16.342 -69.158 1.00 31.14 187 CYS A CA 1
ATOM 1514 C C . CYS A 1 187 ? 49.235 -16.241 -70.029 1.00 31.14 187 CYS A C 1
ATOM 1516 O O . CYS A 1 187 ? 48.310 -15.513 -69.592 1.00 31.14 187 CYS A O 1
#